Protein AF-0000000086674421 (afdb_homodimer)

InterPro domains:
  IPR029068 Glyoxalase/Bleomycin resistance protein/Dihydroxybiphenyl dioxygenase [G3DSA:3.10.180.10] (2-128)
  IPR029068 Glyoxalase/Bleomycin resistance protein/Dihydroxybiphenyl dioxygenase [SSF54593] (5-121)
  IPR041581 Glyoxalase-like domain, group 6 [PF18029] (7-117)

Organism: NCBI:txid175570

Solvent-access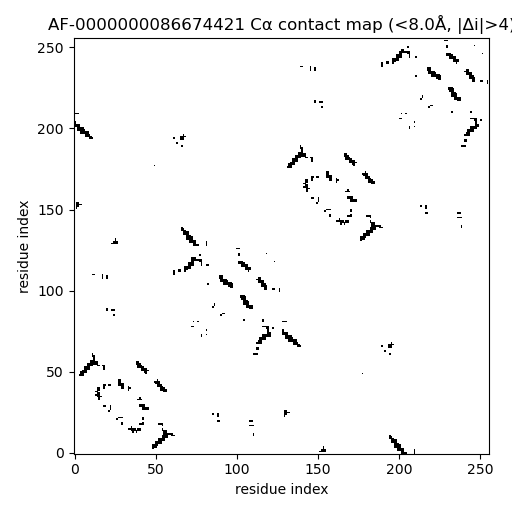ible surface area (backbone atoms only — not comparable to full-atom values): 13542 Å² total; per-residue (Å²): 141,39,32,43,54,50,28,45,34,33,58,32,77,56,12,38,69,54,30,50,46,51,18,59,45,46,65,32,54,54,51,85,84,56,47,85,86,37,56,55,22,38,23,43,42,88,44,90,82,43,50,20,39,33,24,32,48,42,92,68,72,88,82,69,83,59,50,41,36,46,30,27,24,25,77,87,50,48,36,69,61,46,51,53,51,46,37,76,70,50,34,44,87,72,47,81,53,33,83,96,62,74,45,35,35,38,30,18,44,84,82,60,52,52,33,33,42,28,50,10,68,70,56,50,58,70,72,96,140,39,32,43,54,49,28,44,32,35,58,34,76,55,10,38,68,53,30,50,46,50,17,59,44,44,64,33,54,54,51,85,85,55,47,85,84,37,56,52,23,38,22,43,42,90,46,93,82,43,51,22,40,33,24,33,49,43,91,69,74,88,82,70,84,60,49,40,36,46,31,26,23,27,78,87,50,49,36,69,61,47,51,54,52,45,38,75,70,49,33,44,85,74,46,82,53,33,83,98,63,73,43,34,35,35,29,20,46,83,81,61,51,54,34,34,42,28,51,10,67,70,56,50,58,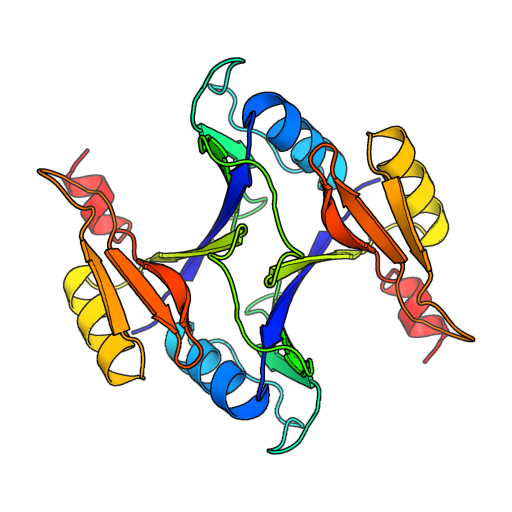70,72,98

pLDDT: mean 95.64, std 6.67, range [64.19, 98.94]

Secondary structure (DSSP, 8-state):
--EEEEEEEEEES-HHHHHHHHHHHH-PPBPTT--TT-SEEEEPPSSTTS-EEEEEE-SSPP-S--SEEEEEEESSS-HHHHHHHHHHHT-EEEEE--TTSS--EEEE-TT--EEEEPPPHHHHHHH-/--EEEEEEEEEES-HHHHHHHHHHHH-PPBPTT--TT-SEEEEPPSSTTS-EEEEEE-SSPP-S--SEEEEEEESSS-HHHHHHHHHHHT-EEEEEE-TTTT-EEEEE-TT--EEEEPPPHHHHHHH-

Sequence (256 aa):
MVSSIRWISVDCADPFPLSRFYGDVTGWPTDADDRPGHDECAVLPPAPGHPGLLFTRVPEPKGAKNRLHLDLQPLDRTRDEEVERVIALGATLLADRRGRGQGWIVLADPEGNEFCMNTSPAEREQSAMVSSIRWISVDCADPFPLSRFYGDVTGWPTDADDRPGHDECAVLPPAPGHPGLLFTRVPEPKGAKNRLHLDLQPLDRTRDEEVERVIALGATLLADRRGRGQGWIVLADPEGNEFCMNTSPAEREQSA

Structure (mmCIF, N/CA/C/O backbone):
data_AF-0000000086674421-model_v1
#
loop_
_entity.id
_entity.type
_entity.pdbx_description
1 polymer Glyoxalase
#
loop_
_atom_site.group_PDB
_atom_site.id
_atom_site.type_symbol
_atom_site.label_atom_id
_atom_site.label_alt_id
_atom_site.label_comp_id
_atom_site.label_asym_id
_atom_site.label_entity_id
_atom_site.label_seq_id
_atom_site.pdbx_PDB_ins_code
_atom_site.Cartn_x
_atom_site.Cartn_y
_atom_site.Cartn_z
_atom_site.occupancy
_atom_site.B_iso_or_equiv
_atom_site.auth_seq_id
_atom_site.auth_comp_id
_atom_site.auth_asym_id
_atom_site.auth_atom_id
_atom_site.pdbx_PDB_model_num
ATOM 1 N N . MET A 1 1 ? 7.652 11.602 16.766 1 85.5 1 MET A N 1
ATOM 2 C CA . MET A 1 1 ? 7.191 12.609 15.812 1 85.5 1 MET A CA 1
ATOM 3 C C . MET A 1 1 ? 7.113 12.023 14.406 1 85.5 1 MET A C 1
ATOM 5 O O . MET A 1 1 ? 7.867 12.43 13.523 1 85.5 1 MET A O 1
ATOM 9 N N . VAL A 1 2 ? 6.473 10.891 14.18 1 94.81 2 VAL A N 1
ATOM 10 C CA . VAL A 1 2 ? 6.375 10.195 12.906 1 94.81 2 VAL A CA 1
ATOM 11 C C . VAL A 1 2 ? 4.934 9.75 12.664 1 94.81 2 VAL A C 1
ATOM 13 O O . VAL A 1 2 ? 4.074 9.906 13.539 1 94.81 2 VAL A O 1
ATOM 16 N N . SER A 1 3 ? 4.727 9.359 11.492 1 97.88 3 SER A N 1
ATOM 17 C CA . SER A 1 3 ? 3.426 8.828 11.109 1 97.88 3 SER A CA 1
ATOM 18 C C . SER A 1 3 ? 3.477 7.312 10.93 1 97.88 3 SER A C 1
ATOM 20 O O . SER A 1 3 ? 4.473 6.773 10.438 1 97.88 3 SER A O 1
ATOM 22 N N . SER A 1 4 ? 2.387 6.688 11.305 1 97.81 4 SER A N 1
ATOM 23 C CA . SER A 1 4 ? 2.178 5.281 10.984 1 97.81 4 SER A CA 1
ATOM 24 C C . SER A 1 4 ? 1.315 5.125 9.734 1 97.81 4 SER A C 1
ATOM 26 O O . SER A 1 4 ? 0.526 6.012 9.398 1 97.81 4 SER A O 1
ATOM 28 N N . ILE A 1 5 ? 1.537 4.035 9.008 1 98.56 5 ILE A N 1
ATOM 29 C CA . ILE A 1 5 ? 0.625 3.672 7.93 1 98.56 5 ILE A CA 1
ATOM 30 C C . ILE A 1 5 ? -0.56 2.891 8.492 1 98.56 5 ILE A C 1
ATOM 32 O O . ILE A 1 5 ? -0.393 1.778 9 1 98.56 5 ILE A O 1
ATOM 36 N N . ARG A 1 6 ? -1.684 3.475 8.391 1 98.19 6 ARG A N 1
ATOM 37 C CA . ARG A 1 6 ? -2.887 2.852 8.93 1 98.19 6 ARG A CA 1
ATOM 38 C C . ARG A 1 6 ? -3.553 1.952 7.895 1 98.19 6 ARG A C 1
ATOM 40 O O . ARG A 1 6 ? -3.883 0.801 8.188 1 98.19 6 ARG A O 1
ATOM 47 N N . TRP A 1 7 ? -3.77 2.49 6.719 1 98.62 7 TRP A N 1
ATOM 48 C CA . TRP A 1 7 ? -4.418 1.76 5.637 1 98.62 7 TRP A CA 1
ATOM 49 C C . TRP A 1 7 ? -3.598 1.854 4.352 1 98.62 7 TRP A C 1
ATOM 51 O O . TRP A 1 7 ? -2.947 2.869 4.098 1 98.62 7 TRP A O 1
ATOM 61 N N . ILE A 1 8 ? -3.586 0.799 3.607 1 98.94 8 ILE A N 1
ATOM 62 C CA . ILE A 1 8 ? -3.398 0.866 2.162 1 98.94 8 ILE A CA 1
ATOM 63 C C . ILE A 1 8 ? -4.758 0.932 1.47 1 98.94 8 ILE A C 1
ATOM 65 O O . ILE A 1 8 ? -5.496 -0.057 1.438 1 98.94 8 ILE A O 1
ATOM 69 N N . SER A 1 9 ? -5.066 2.082 0.919 1 98.75 9 SER A N 1
ATOM 70 C CA . SER A 1 9 ? -6.395 2.322 0.37 1 98.75 9 SER A CA 1
ATOM 71 C C . SER A 1 9 ? -6.43 2.066 -1.134 1 98.75 9 SER A C 1
ATOM 73 O O . SER A 1 9 ? -5.527 2.494 -1.86 1 98.75 9 SER A O 1
ATOM 75 N N . VAL A 1 10 ? -7.457 1.42 -1.559 1 98.75 10 VAL A N 1
ATOM 76 C CA . VAL A 1 10 ? -7.645 1.051 -2.959 1 98.75 10 VAL A CA 1
ATOM 77 C C . VAL A 1 10 ? -8.977 1.603 -3.467 1 98.75 10 VAL A C 1
ATOM 79 O O . VAL A 1 10 ? -10.039 1.19 -3.006 1 98.75 10 VAL A O 1
ATOM 82 N N . ASP A 1 11 ? -8.906 2.521 -4.398 1 98.38 11 ASP A N 1
ATOM 83 C CA . ASP A 1 11 ? -10.109 2.922 -5.125 1 98.38 11 ASP A CA 1
ATOM 84 C C . ASP A 1 11 ? -10.617 1.782 -6.004 1 98.38 11 ASP A C 1
ATOM 86 O O . ASP A 1 11 ? -9.844 1.129 -6.703 1 98.38 11 ASP A O 1
ATOM 90 N N . CYS A 1 12 ? -11.891 1.589 -6.008 1 98.56 12 CYS A N 1
ATOM 91 C CA . CYS A 1 12 ? -12.414 0.461 -6.77 1 98.56 12 CYS A CA 1
ATOM 92 C C . CYS A 1 12 ? -13.875 0.685 -7.141 1 98.56 12 CYS A C 1
ATOM 94 O O . CYS A 1 12 ? -14.492 1.666 -6.715 1 98.56 12 CYS A O 1
ATOM 96 N N . ALA A 1 13 ? -14.391 -0.16 -8 1 98.25 13 ALA A N 1
ATOM 97 C CA . ALA A 1 13 ? -15.781 -0.091 -8.43 1 98.25 13 ALA A CA 1
ATOM 98 C C . ALA A 1 13 ? -16.703 -0.712 -7.387 1 98.25 13 ALA A C 1
ATOM 100 O O . ALA A 1 13 ? -17.781 -0.167 -7.086 1 98.25 13 ALA A O 1
ATOM 101 N N . ASP A 1 14 ? -16.344 -1.854 -6.816 1 98.75 14 ASP A N 1
ATOM 102 C CA . ASP A 1 14 ? -17.172 -2.578 -5.855 1 98.75 14 ASP A CA 1
ATOM 103 C C . ASP A 1 14 ? -16.344 -3.072 -4.676 1 98.75 14 ASP A C 1
ATOM 105 O O . ASP A 1 14 ? -15.703 -4.121 -4.754 1 98.75 14 ASP A O 1
ATOM 109 N N . PRO A 1 15 ? -16.438 -2.48 -3.541 1 98.88 15 PRO A N 1
ATOM 110 C CA . PRO A 1 15 ? -15.539 -2.742 -2.41 1 98.88 15 PRO A CA 1
ATOM 111 C C . PRO A 1 15 ? -15.727 -4.137 -1.82 1 98.88 15 PRO A C 1
ATOM 113 O O . PRO A 1 15 ? -14.75 -4.785 -1.432 1 98.88 15 PRO A O 1
ATOM 116 N N . PHE A 1 16 ? -16.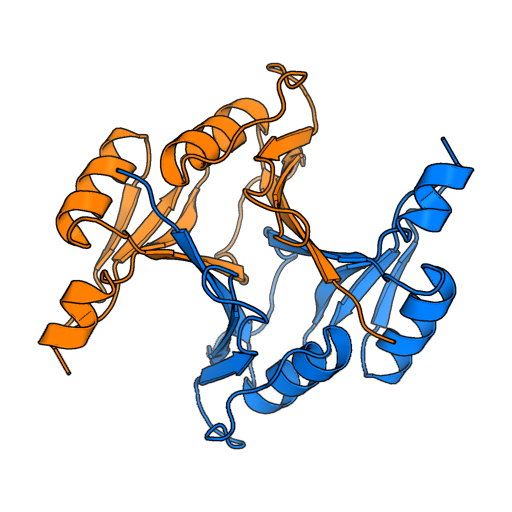922 -4.621 -1.781 1 98.88 16 PHE A N 1
ATOM 117 C CA . PHE A 1 16 ? -17.219 -5.824 -1.013 1 98.88 16 PHE A CA 1
ATOM 118 C C . PHE A 1 16 ? -16.547 -7.043 -1.636 1 98.88 16 PHE A C 1
ATOM 120 O O . PHE A 1 16 ? -15.703 -7.688 -1.003 1 98.88 16 PHE A O 1
ATOM 127 N N . PRO A 1 17 ? -16.781 -7.41 -2.91 1 98.81 17 PRO A N 1
ATOM 128 C CA . PRO A 1 17 ? -16.094 -8.586 -3.467 1 98.81 17 PRO A CA 1
ATOM 129 C C . PRO A 1 17 ? -14.578 -8.422 -3.51 1 98.81 17 PRO A C 1
ATOM 131 O O . PRO A 1 17 ? -13.844 -9.398 -3.355 1 98.81 17 PRO A O 1
ATOM 134 N N . LEU A 1 18 ? -14.094 -7.215 -3.744 1 98.88 18 LEU A N 1
ATOM 135 C CA . LEU A 1 18 ? -12.648 -7.02 -3.809 1 98.88 18 LEU A CA 1
ATOM 136 C C . LEU A 1 18 ? -12.008 -7.242 -2.441 1 98.88 18 LEU A C 1
ATOM 138 O O . LEU A 1 18 ? -10.938 -7.84 -2.348 1 98.88 18 LEU A O 1
ATOM 142 N N . SER A 1 19 ? -12.664 -6.758 -1.346 1 98.94 19 SER A N 1
ATOM 143 C CA . SER A 1 19 ? -12.148 -7.008 -0.002 1 98.94 19 SER A CA 1
ATOM 144 C C . SER A 1 19 ? -12.141 -8.5 0.317 1 98.94 19 SER A C 1
ATOM 146 O O . SER A 1 19 ? -11.227 -8.984 0.983 1 98.94 19 SER A O 1
ATOM 148 N N . ARG A 1 20 ? -13.094 -9.25 -0.169 1 98.81 20 ARG A N 1
ATOM 149 C CA . ARG A 1 20 ? -13.133 -10.688 0.06 1 98.81 20 ARG A CA 1
ATOM 150 C C . ARG A 1 20 ? -11.992 -11.391 -0.672 1 98.81 20 ARG A C 1
ATOM 152 O O . ARG A 1 20 ? -11.367 -12.305 -0.128 1 98.81 20 ARG A O 1
ATOM 159 N N . PHE A 1 21 ? -11.766 -10.93 -1.882 1 98.94 21 PHE A N 1
ATOM 160 C CA . PHE A 1 21 ? -10.633 -11.461 -2.629 1 98.94 21 PHE A CA 1
ATOM 161 C C . PHE A 1 21 ? -9.344 -11.312 -1.834 1 98.94 21 PHE A C 1
ATOM 163 O O . PHE A 1 21 ? -8.617 -12.281 -1.629 1 98.94 21 PHE A O 1
ATOM 170 N N . TYR A 1 22 ? -9.055 -10.133 -1.354 1 98.94 22 TYR A N 1
ATOM 171 C CA . TYR A 1 22 ? -7.797 -9.891 -0.655 1 98.94 22 TYR A CA 1
ATOM 172 C C . TYR A 1 22 ? -7.809 -10.547 0.723 1 98.94 22 TYR A C 1
ATOM 174 O O . TYR A 1 22 ? -6.758 -10.945 1.235 1 98.94 22 TYR A O 1
ATOM 182 N N . GLY A 1 23 ? -9.031 -10.609 1.342 1 98.88 23 GLY A N 1
ATOM 183 C CA . GLY A 1 23 ? -9.125 -11.43 2.537 1 98.88 23 GLY A CA 1
ATOM 184 C C . GLY A 1 23 ? -8.656 -12.852 2.318 1 98.88 23 GLY A C 1
ATOM 185 O O . GLY A 1 23 ? -7.898 -13.398 3.123 1 98.88 23 GLY A O 1
ATOM 186 N N . ASP A 1 24 ? -9.117 -13.469 1.238 1 98.75 24 ASP A N 1
ATOM 187 C CA . ASP A 1 24 ? -8.742 -14.836 0.897 1 98.75 24 ASP A CA 1
ATOM 188 C C . ASP A 1 24 ? -7.254 -14.93 0.558 1 98.75 24 ASP A C 1
ATOM 190 O O . ASP A 1 24 ? -6.586 -15.891 0.932 1 98.75 24 ASP A O 1
ATOM 194 N N . VAL A 1 25 ? -6.707 -13.977 -0.154 1 98.81 25 VAL A N 1
ATOM 195 C CA . VAL A 1 25 ? -5.312 -13.984 -0.581 1 98.81 25 VAL A CA 1
ATOM 196 C C . VAL A 1 25 ? -4.398 -13.898 0.64 1 98.81 25 VAL A C 1
ATOM 198 O O . VAL A 1 25 ? -3.43 -14.656 0.751 1 98.81 25 VAL A O 1
ATOM 201 N N . THR A 1 26 ? -4.719 -13.031 1.594 1 98.5 26 THR A N 1
ATOM 202 C CA . THR A 1 26 ? -3.812 -12.742 2.699 1 98.5 26 THR A CA 1
ATOM 203 C C . THR A 1 26 ? -4.113 -13.633 3.898 1 98.5 26 THR A C 1
ATOM 205 O O . THR A 1 26 ? -3.271 -13.797 4.785 1 98.5 26 THR A O 1
ATOM 208 N N . GLY A 1 27 ? -5.371 -14.094 3.963 1 98.12 27 GLY A N 1
ATOM 209 C CA . GLY A 1 27 ? -5.836 -14.797 5.148 1 98.12 27 GLY A CA 1
ATOM 210 C C . GLY A 1 27 ? -6.188 -13.867 6.293 1 98.12 27 GLY A C 1
ATOM 211 O O . GLY A 1 27 ? -6.418 -14.312 7.418 1 98.12 27 GLY A O 1
ATOM 212 N N . TRP A 1 28 ? -6.156 -12.555 6.125 1 98.19 28 TRP A N 1
ATOM 213 C CA . TRP A 1 28 ? -6.52 -11.578 7.145 1 98.19 28 TRP A CA 1
ATOM 214 C C . TRP A 1 28 ? -8.031 -11.5 7.312 1 98.19 28 TRP A C 1
ATOM 216 O O . TRP A 1 28 ? -8.781 -11.742 6.363 1 98.19 28 TRP A O 1
ATOM 226 N N . PRO A 1 29 ? -8.492 -11.117 8.469 1 98.25 29 PRO A N 1
ATOM 227 C CA . PRO A 1 29 ? -9.945 -11 8.656 1 98.25 29 PRO A CA 1
ATOM 228 C C . PRO A 1 29 ? -10.539 -9.812 7.895 1 98.25 29 PRO A C 1
ATOM 230 O O . PRO A 1 29 ? -9.906 -8.766 7.785 1 98.25 29 PRO A O 1
ATOM 233 N N . THR A 1 30 ? -11.672 -10.039 7.352 1 98.5 30 THR A N 1
ATOM 234 C CA . THR A 1 30 ? -12.445 -8.938 6.801 1 98.5 30 THR A CA 1
ATOM 235 C C . THR A 1 30 ? -13.383 -8.352 7.848 1 98.5 30 THR A C 1
ATOM 237 O O . THR A 1 30 ? -13.719 -9.023 8.828 1 98.5 30 THR A O 1
ATOM 240 N N . ASP A 1 31 ? -13.711 -7.109 7.73 1 98.38 31 ASP A N 1
ATOM 241 C CA . ASP A 1 31 ? -14.648 -6.484 8.656 1 98.38 31 ASP A CA 1
ATOM 242 C C . ASP A 1 31 ? -16 -7.195 8.641 1 98.38 31 ASP A C 1
ATOM 244 O O . ASP A 1 31 ? -16.656 -7.262 7.598 1 98.38 31 ASP A O 1
ATOM 248 N N . ALA A 1 32 ? -16.484 -7.652 9.734 1 97.69 32 ALA A N 1
ATOM 249 C CA . ALA A 1 32 ? -17.688 -8.469 9.859 1 97.69 32 ALA A CA 1
ATOM 250 C C . ALA A 1 32 ? -18.938 -7.65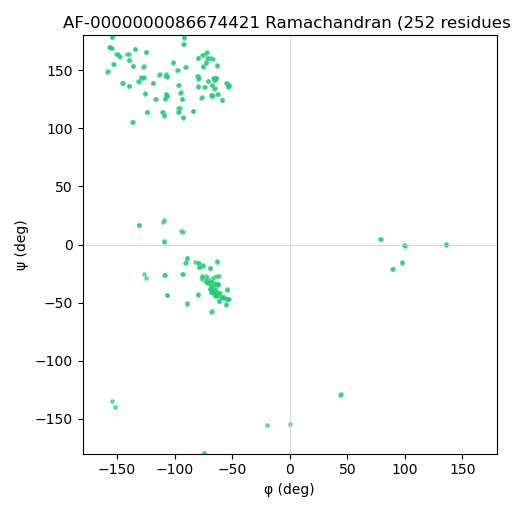6 9.539 1 97.69 32 ALA A C 1
ATOM 252 O O . ALA A 1 32 ? -19.984 -8.219 9.195 1 97.69 32 ALA A O 1
ATOM 253 N N . ASP A 1 33 ? -18.875 -6.348 9.609 1 98.19 33 ASP A N 1
ATOM 254 C CA . ASP A 1 33 ? -20.031 -5.484 9.391 1 98.19 33 ASP A CA 1
ATOM 255 C C . ASP A 1 33 ? -20.172 -5.121 7.914 1 98.19 33 ASP A C 1
ATOM 257 O O . ASP A 1 33 ? -21.188 -4.559 7.504 1 98.19 33 ASP A O 1
ATOM 261 N N . ASP A 1 34 ? -19.156 -5.422 7.152 1 98.69 34 ASP A N 1
ATOM 262 C CA . ASP A 1 34 ? -19.219 -5.102 5.73 1 98.69 34 ASP A CA 1
ATOM 263 C C . ASP A 1 34 ? -20.281 -5.941 5.027 1 98.69 34 ASP A C 1
ATOM 265 O O . ASP A 1 34 ? -20.422 -7.129 5.316 1 98.69 34 ASP A O 1
ATOM 269 N N . ARG A 1 35 ? -20.938 -5.285 4.078 1 98.62 35 ARG A N 1
ATOM 270 C CA . ARG A 1 35 ? -21.984 -5.934 3.283 1 98.62 35 ARG A CA 1
ATOM 271 C C . ARG A 1 35 ? -21.891 -5.512 1.819 1 98.62 35 ARG A C 1
ATOM 273 O O . ARG A 1 35 ? -21.344 -4.449 1.506 1 98.62 35 ARG A O 1
ATOM 280 N N . PRO A 1 36 ? -22.5 -6.387 0.942 1 98.62 36 PRO A N 1
ATOM 281 C CA . PRO A 1 36 ? -22.594 -5.945 -0.451 1 98.62 36 PRO A CA 1
ATOM 282 C C . PRO A 1 36 ? -23.25 -4.578 -0.593 1 98.62 36 PRO A C 1
ATOM 284 O O . PRO A 1 36 ? -24.234 -4.289 0.093 1 98.62 36 PRO A O 1
ATOM 287 N N . GLY A 1 37 ? -22.703 -3.727 -1.404 1 98.44 37 GLY A N 1
ATOM 288 C CA . GLY A 1 37 ? -23.281 -2.416 -1.637 1 98.44 37 GLY A CA 1
ATOM 289 C C . GLY A 1 37 ? -22.641 -1.32 -0.807 1 98.44 37 GLY A C 1
ATOM 290 O O . GLY A 1 37 ? -22.844 -0.133 -1.08 1 98.44 37 GLY A O 1
ATOM 291 N N . HIS A 1 38 ? -21.875 -1.727 0.229 1 98.75 38 HIS A N 1
ATOM 292 C CA . HIS A 1 38 ? -21.172 -0.722 1.026 1 98.75 38 HIS A CA 1
ATOM 293 C C . HIS A 1 38 ? -20.141 0.028 0.19 1 98.75 38 HIS A C 1
ATOM 295 O O . HIS A 1 38 ? -19.453 -0.572 -0.637 1 98.75 38 HIS A O 1
ATOM 301 N N . ASP A 1 39 ? -20.016 1.302 0.459 1 98.56 39 ASP A N 1
ATOM 302 C CA . ASP A 1 39 ? -19.094 2.154 -0.293 1 98.56 39 ASP A CA 1
ATOM 303 C C . ASP A 1 39 ? -17.656 1.974 0.189 1 98.56 39 ASP A C 1
ATOM 305 O O . ASP A 1 39 ? -16.719 2.404 -0.478 1 98.56 39 ASP A O 1
ATOM 309 N N . GLU A 1 40 ? -17.516 1.387 1.339 1 98.69 40 GLU A N 1
ATOM 310 C CA . GLU A 1 40 ? -16.203 1.066 1.887 1 98.69 40 GLU A CA 1
ATOM 311 C C . GLU A 1 40 ? -16.203 -0.308 2.551 1 98.69 40 GLU A C 1
ATOM 313 O O . GLU A 1 40 ? -17.156 -0.665 3.252 1 98.69 40 GLU A O 1
ATOM 318 N N . CYS A 1 41 ? -15.219 -1.101 2.336 1 98.94 41 CYS A N 1
ATOM 319 C CA . CYS A 1 41 ? -14.984 -2.377 3.002 1 98.94 41 CYS A CA 1
ATOM 320 C C . CYS A 1 41 ? -13.516 -2.529 3.389 1 98.94 41 CYS A C 1
ATOM 322 O O . CYS A 1 41 ? -12.633 -1.948 2.75 1 98.94 41 CYS A O 1
ATOM 324 N N . ALA A 1 42 ? -13.273 -3.309 4.422 1 98.88 42 ALA A N 1
ATOM 325 C CA . ALA A 1 42 ? -11.914 -3.367 4.949 1 98.88 42 ALA A CA 1
ATOM 326 C C . ALA A 1 42 ? -11.453 -4.812 5.133 1 98.88 42 ALA A C 1
ATOM 328 O O . ALA A 1 42 ? -12.258 -5.688 5.473 1 98.88 42 ALA A O 1
ATOM 329 N N . VAL A 1 43 ? -10.25 -5.09 4.816 1 98.88 43 VAL A N 1
ATOM 330 C CA . VAL A 1 43 ? -9.484 -6.215 5.344 1 98.88 43 VAL A CA 1
ATOM 331 C C . VAL A 1 43 ? -8.633 -5.746 6.523 1 98.88 43 VAL A C 1
ATOM 333 O O . VAL A 1 43 ? -7.75 -4.898 6.367 1 98.88 43 VAL A O 1
ATOM 336 N N . LEU A 1 44 ? -8.875 -6.281 7.66 1 98.69 44 LEU A N 1
ATOM 337 C CA . LEU A 1 44 ? -8.273 -5.797 8.898 1 98.69 44 LEU A CA 1
ATOM 338 C C . LEU A 1 44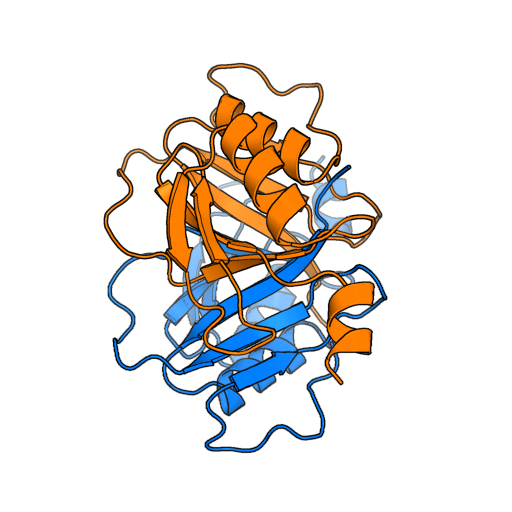 ? -6.852 -6.324 9.055 1 98.69 44 LEU A C 1
ATOM 340 O O . LEU A 1 44 ? -6.547 -7.441 8.633 1 98.69 44 LEU A O 1
ATOM 344 N N . PRO A 1 45 ? -5.988 -5.469 9.641 1 97.31 45 PRO A N 1
ATOM 345 C CA . PRO A 1 45 ? -4.598 -5.902 9.797 1 97.31 45 PRO A CA 1
ATOM 346 C C . PRO A 1 45 ? -4.461 -7.125 10.711 1 97.31 45 PRO A C 1
ATOM 348 O O . PRO A 1 45 ? -5.281 -7.324 11.609 1 97.31 45 PRO A O 1
ATOM 351 N N . PRO A 1 46 ? -3.43 -7.879 10.508 1 95.31 46 PRO A N 1
ATOM 352 C CA . PRO A 1 46 ? -3.227 -9.094 11.305 1 95.31 46 PRO A CA 1
ATOM 353 C C . PRO A 1 46 ? -2.732 -8.789 12.719 1 95.31 46 PRO A C 1
ATOM 355 O O . PRO A 1 46 ? -2.762 -9.672 13.586 1 95.31 46 PRO A O 1
ATOM 358 N N . ALA A 1 47 ? -2.205 -7.578 12.945 1 93.69 47 ALA A N 1
ATOM 359 C CA . ALA A 1 47 ? -1.695 -7.152 14.25 1 93.69 47 ALA A CA 1
ATOM 360 C C . ALA A 1 47 ? -1.775 -5.637 14.398 1 93.69 47 ALA A C 1
ATOM 362 O O . ALA A 1 47 ? -1.816 -4.906 13.406 1 93.69 47 ALA A O 1
ATOM 363 N N . PRO A 1 48 ? -1.838 -5.211 15.68 1 90.88 48 PRO A N 1
ATOM 364 C CA . PRO A 1 48 ? -1.812 -3.762 15.883 1 90.88 48 PRO A CA 1
ATOM 365 C C . PRO A 1 48 ? -0.604 -3.098 15.227 1 90.88 48 PRO A C 1
ATOM 367 O O . PRO A 1 48 ? 0.5 -3.645 15.266 1 90.88 48 PRO A O 1
ATOM 370 N N . GLY A 1 49 ? -0.858 -2.012 14.656 1 91.5 49 GLY A N 1
ATOM 371 C CA . GLY A 1 49 ? 0.228 -1.266 14.047 1 91.5 49 GLY A CA 1
ATOM 372 C C . GLY A 1 49 ? 0.481 -1.658 12.602 1 91.5 49 GLY A C 1
ATOM 373 O O . GLY A 1 49 ? 1.158 -0.936 11.867 1 91.5 49 GLY A O 1
ATOM 374 N N . HIS A 1 50 ? 0.04 -2.855 12.203 1 96.5 50 HIS A N 1
ATOM 375 C CA . HIS A 1 50 ? 0.106 -3.311 10.82 1 96.5 50 HIS A CA 1
ATOM 376 C C . HIS A 1 50 ? -0.939 -2.609 9.953 1 96.5 50 HIS A C 1
ATOM 378 O O . HIS A 1 50 ? -2.062 -2.371 10.406 1 96.5 50 HIS A O 1
ATOM 384 N N . PRO A 1 51 ? -0.525 -2.168 8.758 1 98.19 51 PRO A N 1
ATOM 385 C CA . PRO A 1 51 ? -1.575 -1.563 7.934 1 98.19 51 PRO A CA 1
ATOM 386 C C . PRO A 1 51 ? -2.646 -2.568 7.516 1 98.19 51 PRO A C 1
ATOM 388 O O . PRO A 1 51 ? -2.338 -3.734 7.258 1 98.19 51 PRO A O 1
ATOM 391 N N . GLY A 1 52 ? -3.895 -2.131 7.496 1 98.69 52 GLY A N 1
ATOM 392 C CA . GLY A 1 52 ? -4.953 -2.875 6.832 1 98.69 52 GLY A CA 1
ATOM 393 C C . GLY A 1 52 ? -5.16 -2.461 5.391 1 98.69 52 GLY A C 1
ATOM 394 O O . GLY A 1 52 ? -4.406 -1.644 4.859 1 98.69 52 GLY A O 1
ATOM 395 N N . LEU A 1 53 ? -6.07 -3.096 4.695 1 98.94 53 LEU A N 1
ATOM 396 C CA . LEU A 1 53 ? -6.5 -2.703 3.359 1 98.94 53 LEU A CA 1
ATOM 397 C C . LEU A 1 53 ? -7.895 -2.082 3.4 1 98.94 53 LEU A C 1
ATOM 399 O O . LEU A 1 53 ? -8.805 -2.631 4.023 1 98.94 53 LEU A O 1
ATOM 403 N N . LEU A 1 54 ? -8.016 -0.927 2.828 1 98.94 54 LEU A N 1
ATOM 404 C CA . LEU A 1 54 ? -9.305 -0.241 2.732 1 98.94 54 LEU A CA 1
ATOM 405 C C . LEU A 1 54 ? -9.719 -0.07 1.276 1 98.94 54 LEU A C 1
ATOM 407 O O . LEU A 1 54 ? -8.938 0.411 0.453 1 98.94 54 LEU A O 1
ATOM 411 N N . PHE A 1 55 ? -10.883 -0.536 0.975 1 98.94 55 PHE A N 1
ATOM 412 C CA . PHE A 1 55 ? -11.438 -0.433 -0.369 1 98.94 55 PHE A CA 1
ATOM 413 C C . PHE A 1 55 ? -12.57 0.586 -0.41 1 98.94 55 PHE A C 1
ATOM 415 O O . PHE A 1 55 ? -13.523 0.493 0.364 1 98.94 55 PHE A O 1
ATOM 422 N N . THR A 1 56 ? -12.469 1.527 -1.287 1 98.69 56 THR A N 1
ATOM 423 C CA . THR A 1 56 ? -13.43 2.625 -1.35 1 98.69 56 THR A CA 1
ATOM 424 C C . THR A 1 56 ? -14.016 2.748 -2.75 1 98.69 56 THR A C 1
ATOM 426 O O . THR A 1 56 ? -13.281 2.842 -3.734 1 98.69 56 THR A O 1
ATOM 429 N N . ARG A 1 57 ? -15.32 2.811 -2.832 1 98.75 57 ARG A N 1
ATOM 430 C CA . ARG A 1 57 ? -16 2.965 -4.113 1 98.75 57 ARG A CA 1
ATOM 431 C C . ARG A 1 57 ? -15.727 4.336 -4.723 1 98.75 57 ARG A C 1
ATOM 433 O O . ARG A 1 57 ? -15.844 5.359 -4.047 1 98.75 57 ARG A O 1
ATOM 440 N N . VAL A 1 58 ? -15.305 4.305 -5.922 1 97.62 58 VAL A N 1
ATOM 441 C CA . VAL A 1 58 ? -15.203 5.535 -6.695 1 97.62 58 VAL A CA 1
ATOM 442 C C . VAL A 1 58 ? -15.945 5.375 -8.023 1 97.62 58 VAL A C 1
ATOM 444 O O . VAL A 1 58 ? -16.062 4.266 -8.539 1 97.62 58 VAL A O 1
ATOM 447 N N . PRO A 1 59 ? -16.438 6.457 -8.617 1 95.75 59 PRO A N 1
ATOM 448 C CA . PRO A 1 59 ? -17.219 6.348 -9.852 1 95.75 59 PRO A CA 1
ATOM 449 C C . PRO A 1 59 ? -16.344 6.094 -11.086 1 95.75 59 PRO A C 1
ATOM 451 O O . PRO A 1 59 ? -16.828 5.539 -12.078 1 95.75 59 PRO A O 1
ATOM 454 N N . GLU A 1 60 ? -15.117 6.496 -11.102 1 94.19 60 GLU A N 1
ATOM 455 C CA . GLU A 1 60 ? -14.258 6.375 -12.273 1 94.19 60 GLU A CA 1
ATOM 456 C C . GLU A 1 60 ? -13.703 4.961 -12.406 1 94.19 60 GLU A C 1
ATOM 458 O O . GLU A 1 60 ? -13.234 4.375 -11.43 1 94.19 60 GLU A O 1
ATOM 463 N N . PRO A 1 61 ? -13.711 4.434 -13.578 1 92.69 61 PRO A N 1
ATOM 464 C CA . PRO A 1 61 ? -13.109 3.113 -13.781 1 92.69 61 PRO A CA 1
ATOM 465 C C . PRO A 1 61 ? -11.586 3.15 -13.734 1 92.69 61 PRO A C 1
ATOM 467 O O . PRO A 1 61 ? -10.984 4.227 -13.789 1 92.69 61 PRO A O 1
ATOM 470 N N . LYS A 1 62 ? -11.031 2.002 -13.602 1 90.75 62 LYS A N 1
ATOM 471 C CA . LYS A 1 62 ? -9.578 1.912 -13.742 1 90.75 62 LYS A CA 1
ATOM 472 C C . LYS A 1 62 ? -9.133 2.326 -15.141 1 90.75 62 LYS A C 1
ATOM 474 O O . LYS A 1 62 ? -9.68 1.857 -16.141 1 90.75 62 LYS A O 1
ATOM 479 N N . GLY A 1 63 ? -8.203 3.184 -15.25 1 86.62 63 GLY A N 1
ATOM 480 C CA . GLY A 1 63 ? -7.859 3.705 -16.562 1 86.62 63 GLY A CA 1
ATOM 481 C C . GLY A 1 63 ? -6.387 3.562 -16.891 1 86.62 63 GLY A C 1
ATOM 482 O O . GLY A 1 63 ? -6.004 3.596 -18.062 1 86.62 63 GLY A O 1
ATOM 483 N N . ALA A 1 64 ? -5.465 3.496 -15.945 1 89.69 64 ALA A N 1
ATOM 484 C CA . ALA A 1 64 ? -4.027 3.424 -16.203 1 89.69 64 ALA A CA 1
ATOM 485 C C . ALA A 1 64 ? -3.346 2.477 -15.211 1 89.69 64 ALA A C 1
ATOM 487 O O . ALA A 1 64 ? -3.961 2.035 -14.242 1 89.69 64 ALA A O 1
ATOM 488 N N . LYS A 1 65 ? -2.127 2.105 -15.594 1 94 65 LYS A N 1
ATOM 489 C CA . LYS A 1 65 ? -1.318 1.299 -14.68 1 94 65 LYS A CA 1
ATOM 490 C C . LYS A 1 65 ? -1.229 1.948 -13.305 1 94 65 LYS A C 1
ATOM 492 O O . LYS A 1 65 ? -1.065 3.166 -13.195 1 94 65 LYS A O 1
ATOM 497 N N . ASN A 1 66 ? -1.365 1.112 -12.344 1 95.81 66 ASN A N 1
ATOM 498 C CA . ASN A 1 66 ? -1.197 1.622 -10.992 1 95.81 66 ASN A CA 1
ATOM 499 C C . ASN A 1 66 ? 0.251 2.018 -10.719 1 95.81 66 ASN A C 1
ATOM 501 O O . ASN A 1 66 ? 1.166 1.215 -10.906 1 95.81 66 ASN A O 1
ATOM 505 N N . ARG A 1 67 ? 0.399 3.203 -10.25 1 97.25 67 ARG A N 1
ATOM 506 C CA . ARG A 1 67 ? 1.723 3.672 -9.852 1 97.25 67 ARG A CA 1
ATOM 507 C C . ARG A 1 67 ? 2.189 2.975 -8.578 1 97.25 67 ARG A C 1
ATOM 509 O O . ARG A 1 67 ? 3.393 2.826 -8.352 1 97.25 67 ARG A O 1
ATOM 516 N N . LEU A 1 68 ? 1.311 2.619 -7.629 1 98.31 68 LEU A N 1
ATOM 517 C CA . LEU A 1 68 ? 1.577 1.807 -6.445 1 98.31 68 LEU A CA 1
ATOM 518 C C . LEU A 1 68 ? 0.963 0.418 -6.59 1 98.31 68 LEU A C 1
ATOM 520 O O . LEU A 1 68 ? -0.134 0.273 -7.133 1 98.31 68 LEU A O 1
ATOM 524 N N . HIS A 1 69 ? 1.633 -0.632 -6.012 1 98.62 69 HIS A N 1
ATOM 525 C CA . HIS A 1 69 ? 1.057 -1.972 -5.984 1 98.62 69 HIS A CA 1
ATOM 526 C C . HIS A 1 69 ? 1.625 -2.793 -4.832 1 98.62 69 HIS A C 1
ATOM 528 O O . HIS A 1 69 ? 2.584 -2.373 -4.18 1 98.62 69 HIS A O 1
ATOM 534 N N . LEU A 1 70 ? 1.018 -3.916 -4.594 1 98.88 70 LEU A N 1
ATOM 535 C CA . LEU A 1 70 ? 1.458 -4.824 -3.541 1 98.88 70 LEU A CA 1
ATOM 536 C C . LEU A 1 70 ? 2.387 -5.898 -4.102 1 98.88 70 LEU A C 1
ATOM 538 O O . LEU A 1 70 ? 2.086 -6.508 -5.129 1 98.88 70 LEU A O 1
ATOM 542 N N . ASP A 1 71 ? 3.502 -6.094 -3.482 1 98.75 71 ASP A N 1
ATOM 543 C CA . ASP A 1 71 ? 4.34 -7.27 -3.701 1 98.75 71 ASP A CA 1
ATOM 544 C C . ASP A 1 71 ? 4.062 -8.344 -2.65 1 98.75 71 ASP A C 1
ATOM 546 O O . ASP A 1 71 ? 4.371 -8.156 -1.471 1 98.75 71 ASP A O 1
ATOM 550 N N . LEU A 1 72 ? 3.541 -9.414 -3.109 1 98.75 72 LEU A N 1
ATOM 551 C CA . LEU A 1 72 ? 3.172 -10.508 -2.219 1 98.75 72 LEU A CA 1
ATOM 552 C C . LEU A 1 72 ? 4.219 -11.617 -2.256 1 98.75 72 LEU A C 1
ATOM 554 O O . LEU A 1 72 ? 4.977 -11.727 -3.223 1 98.75 72 LEU A O 1
ATOM 558 N N . GLN A 1 73 ? 4.227 -12.344 -1.204 1 97.94 73 GLN A N 1
ATOM 559 C CA . GLN A 1 73 ? 5.047 -13.555 -1.163 1 97.94 73 GLN A CA 1
ATOM 560 C C . GLN A 1 73 ? 4.359 -14.656 -0.356 1 97.94 73 GLN A C 1
ATOM 562 O O . GLN A 1 73 ? 3.766 -14.383 0.69 1 97.94 73 GLN A O 1
ATOM 567 N N . PRO A 1 74 ? 4.457 -15.891 -0.888 1 97.38 74 PRO A N 1
ATOM 568 C CA . PRO A 1 74 ? 3.99 -17 -0.055 1 97.38 74 PRO A CA 1
ATOM 569 C C . PRO A 1 74 ? 4.938 -17.312 1.103 1 97.38 74 PRO A C 1
ATOM 571 O O . PRO A 1 74 ? 6.133 -17.016 1.02 1 97.38 74 PRO A O 1
ATOM 574 N N . LEU A 1 75 ? 4.359 -17.922 2.133 1 93.81 75 LEU A N 1
ATOM 575 C CA . LEU A 1 75 ? 5.191 -18.234 3.293 1 93.81 75 LEU A CA 1
ATOM 576 C C . LEU A 1 75 ? 5.457 -19.734 3.393 1 93.81 75 LEU A C 1
ATOM 578 O O . LEU A 1 75 ? 6.473 -20.141 3.951 1 93.81 75 LEU A O 1
ATOM 582 N N . ASP A 1 76 ? 4.559 -20.531 2.854 1 95.56 76 ASP A N 1
ATOM 583 C CA . ASP A 1 76 ? 4.672 -21.969 3.127 1 95.56 76 ASP A CA 1
ATOM 584 C C . ASP A 1 76 ? 4.582 -22.781 1.838 1 95.56 76 ASP A C 1
ATOM 586 O O . ASP A 1 76 ? 4.227 -23.969 1.866 1 95.56 76 ASP A O 1
ATOM 590 N N . ARG A 1 77 ? 4.77 -22.141 0.706 1 96.75 77 ARG A N 1
ATOM 591 C CA . ARG A 1 77 ? 4.801 -22.812 -0.597 1 96.75 77 ARG A CA 1
ATOM 592 C C . ARG A 1 77 ? 5.629 -22 -1.597 1 96.75 77 ARG A C 1
ATOM 594 O O . ARG A 1 77 ? 6.129 -20.922 -1.272 1 96.75 77 ARG A O 1
ATOM 601 N N . THR A 1 78 ? 5.73 -22.562 -2.775 1 95.31 78 THR A N 1
ATOM 602 C CA . THR A 1 78 ? 6.512 -21.875 -3.805 1 95.31 78 THR A CA 1
ATOM 603 C C . THR A 1 78 ? 5.699 -20.75 -4.441 1 95.31 78 THR A C 1
ATOM 605 O O . THR A 1 78 ? 4.469 -20.734 -4.348 1 95.31 78 THR A O 1
ATOM 608 N N . ARG A 1 79 ? 6.434 -19.859 -5.051 1 96.94 79 ARG A N 1
ATOM 609 C CA . ARG A 1 79 ? 5.789 -18.797 -5.812 1 96.94 79 ARG A CA 1
ATOM 610 C C . ARG A 1 79 ? 4.801 -19.359 -6.824 1 96.94 79 ARG A C 1
ATOM 612 O O . ARG A 1 79 ? 3.67 -18.891 -6.934 1 96.94 79 ARG A O 1
ATOM 619 N N . ASP A 1 80 ? 5.203 -20.406 -7.598 1 96.06 80 ASP A N 1
ATOM 620 C CA . ASP A 1 80 ? 4.363 -20.953 -8.664 1 96.06 80 ASP A CA 1
ATOM 621 C C . ASP A 1 80 ? 3.08 -21.562 -8.094 1 96.06 80 ASP A C 1
ATOM 623 O O . ASP A 1 80 ? 2 -21.375 -8.656 1 96.06 80 ASP A O 1
ATOM 627 N N . GLU A 1 81 ? 3.211 -22.266 -7.016 1 97.62 81 GLU A N 1
ATOM 628 C CA . GLU A 1 81 ? 2.033 -22.828 -6.352 1 97.62 81 GLU A CA 1
ATOM 629 C C . GLU A 1 81 ? 1.082 -21.719 -5.898 1 97.62 81 GLU A C 1
ATOM 631 O O . GLU A 1 81 ? -0.138 -21.875 -6 1 97.62 81 GLU A O 1
ATOM 636 N N . GLU A 1 82 ? 1.656 -20.688 -5.379 1 98.44 82 GLU A N 1
ATOM 637 C CA . GLU A 1 82 ? 0.83 -19.594 -4.895 1 98.44 82 GLU A CA 1
ATOM 638 C C . GLU A 1 82 ? 0.157 -18.859 -6.047 1 98.44 82 GLU A C 1
ATOM 640 O O . GLU A 1 82 ? -0.986 -18.406 -5.922 1 98.44 82 GLU A O 1
ATOM 645 N N . VAL A 1 83 ? 0.832 -18.688 -7.137 1 98.31 83 VAL A N 1
ATOM 646 C CA . VAL A 1 83 ? 0.245 -18.078 -8.328 1 98.31 83 VAL A CA 1
ATOM 647 C C . VAL A 1 83 ? -0.978 -18.875 -8.766 1 98.31 83 VAL A C 1
ATOM 649 O O . VAL A 1 83 ? -2.035 -18.297 -9.047 1 98.31 83 VAL A O 1
ATOM 652 N N . GLU A 1 84 ? -0.841 -20.172 -8.781 1 98.5 84 GLU A N 1
ATOM 653 C CA . GLU A 1 84 ? -1.976 -21.016 -9.133 1 98.5 84 GLU A CA 1
ATOM 654 C C . GLU A 1 84 ? -3.15 -20.797 -8.18 1 98.5 84 GLU A C 1
ATOM 656 O O . GLU A 1 84 ? -4.297 -20.672 -8.617 1 98.5 84 GLU A O 1
ATOM 661 N N . ARG A 1 85 ? -2.834 -20.766 -6.93 1 98.62 85 ARG A N 1
ATOM 662 C CA . ARG A 1 85 ? -3.883 -20.578 -5.93 1 98.62 85 ARG A CA 1
ATOM 663 C C . ARG A 1 85 ? -4.594 -19.234 -6.129 1 98.62 85 ARG A C 1
ATOM 665 O O . ARG A 1 85 ? -5.824 -19.172 -6.109 1 98.62 85 ARG A O 1
ATOM 672 N N . VAL A 1 86 ? -3.832 -18.156 -6.273 1 98.81 86 VAL A N 1
ATOM 673 C CA . VAL A 1 86 ? -4.43 -16.828 -6.332 1 98.81 86 VAL A CA 1
ATOM 674 C C . VAL A 1 86 ? -5.215 -16.672 -7.633 1 98.81 86 VAL A C 1
ATOM 676 O O . VAL A 1 86 ? -6.246 -16 -7.668 1 98.81 86 VAL A O 1
ATOM 679 N N . ILE A 1 87 ? -4.812 -17.297 -8.695 1 98.88 87 ILE A N 1
ATOM 680 C CA . ILE A 1 87 ? -5.574 -17.312 -9.938 1 98.88 87 ILE A CA 1
ATOM 681 C C . ILE A 1 87 ? -6.906 -18.031 -9.719 1 98.88 87 ILE A C 1
ATOM 683 O O . ILE A 1 87 ? -7.953 -17.562 -10.188 1 98.88 87 ILE A O 1
ATOM 687 N N . ALA A 1 88 ? -6.891 -19.125 -8.984 1 98.75 88 ALA A N 1
ATOM 688 C CA . ALA A 1 88 ? -8.125 -19.844 -8.664 1 98.75 88 ALA A CA 1
ATOM 689 C C . ALA A 1 88 ? -9.062 -18.969 -7.836 1 98.75 88 ALA A C 1
ATOM 691 O O . ALA A 1 88 ? -10.281 -19.156 -7.879 1 98.75 88 ALA A O 1
ATOM 692 N N . LEU A 1 89 ? -8.523 -18.047 -7.102 1 98.69 89 LEU A N 1
ATOM 693 C CA . LEU A 1 89 ? -9.328 -17.125 -6.289 1 98.69 89 LEU A CA 1
ATOM 694 C C . LEU A 1 89 ? -9.922 -16.016 -7.145 1 98.69 89 LEU A C 1
ATOM 696 O O . LEU A 1 89 ? -10.828 -15.305 -6.707 1 98.69 89 LEU A O 1
ATOM 700 N N . GLY A 1 90 ? -9.344 -15.758 -8.391 1 98.75 90 GLY A N 1
ATOM 701 C CA . GLY A 1 90 ? -9.945 -14.766 -9.273 1 98.75 90 GLY A CA 1
ATOM 702 C C . GLY A 1 90 ? -8.922 -13.844 -9.906 1 98.75 90 GLY A C 1
ATOM 703 O O . GLY A 1 90 ? -9.281 -12.969 -10.695 1 98.75 90 GLY A O 1
ATOM 704 N N . ALA A 1 91 ? -7.625 -14.031 -9.617 1 98.88 91 ALA A N 1
ATOM 705 C CA . ALA A 1 91 ? -6.586 -13.219 -10.242 1 98.88 91 ALA A CA 1
ATOM 706 C C . ALA A 1 91 ? -6.336 -13.656 -11.68 1 98.88 91 ALA A C 1
ATOM 708 O O . ALA A 1 91 ? -6.727 -14.758 -12.078 1 98.88 91 ALA A O 1
ATOM 709 N N . THR A 1 92 ? -5.668 -12.758 -12.445 1 98.75 92 THR A N 1
ATOM 710 C CA . THR A 1 92 ? -5.266 -13.07 -13.812 1 98.75 92 THR A CA 1
ATOM 711 C C . THR A 1 92 ? -3.773 -12.812 -14.008 1 98.75 92 THR A C 1
ATOM 713 O O . THR A 1 92 ? -3.234 -11.836 -13.492 1 98.75 92 THR A O 1
ATOM 716 N N . LEU A 1 93 ? -3.135 -13.641 -14.789 1 98.69 93 LEU A N 1
ATOM 717 C CA . LEU A 1 93 ? -1.72 -13.484 -15.102 1 98.69 93 LEU A CA 1
ATOM 718 C C . LEU A 1 93 ? -1.514 -12.367 -16.125 1 98.69 93 LEU A C 1
ATOM 720 O O . LEU A 1 93 ? -2.146 -12.359 -17.188 1 98.69 93 LEU A O 1
ATOM 724 N N . LEU A 1 94 ? -0.684 -11.438 -15.836 1 98.31 94 LEU A N 1
ATOM 725 C CA . LEU A 1 94 ? -0.412 -10.344 -16.766 1 98.31 94 LEU A CA 1
ATOM 726 C C . LEU A 1 94 ? 0.959 -10.508 -17.406 1 98.31 94 LEU A C 1
ATOM 728 O O . LEU A 1 94 ? 1.117 -10.273 -18.609 1 98.31 94 LEU A O 1
ATOM 732 N N . ALA A 1 95 ? 1.96 -10.867 -16.625 1 97.56 95 ALA A N 1
ATOM 733 C CA . ALA A 1 95 ? 3.32 -10.953 -17.141 1 97.56 95 ALA A CA 1
ATOM 734 C C . ALA A 1 95 ? 4.184 -11.859 -16.266 1 97.56 95 ALA A C 1
ATOM 736 O O . ALA A 1 95 ? 3.973 -11.953 -15.055 1 97.56 95 ALA A O 1
ATOM 737 N N . ASP A 1 96 ? 5.105 -12.492 -16.859 1 96.56 96 ASP A N 1
ATOM 738 C CA . ASP A 1 96 ? 6.133 -13.297 -16.203 1 96.56 96 ASP A CA 1
ATOM 739 C C . ASP A 1 96 ? 7.5 -12.625 -16.281 1 96.56 96 ASP A C 1
ATOM 741 O O . ASP A 1 96 ? 8.055 -12.477 -17.375 1 96.56 96 ASP A O 1
ATOM 745 N N . ARG A 1 97 ? 7.969 -12.172 -15.086 1 95 97 ARG A N 1
ATOM 746 C CA . ARG A 1 97 ? 9.227 -11.438 -15.039 1 95 97 ARG A CA 1
ATOM 747 C C . ARG A 1 97 ? 10.32 -12.266 -14.375 1 95 97 ARG A C 1
ATOM 749 O O . ARG A 1 97 ? 11.242 -11.711 -13.773 1 95 97 ARG A O 1
ATOM 756 N N . ARG A 1 98 ? 10.344 -13.5 -14.25 1 89 98 ARG A N 1
ATOM 757 C CA . ARG A 1 98 ? 11.336 -14.375 -13.625 1 89 98 ARG A CA 1
ATOM 758 C C . ARG A 1 98 ? 12.641 -14.367 -14.414 1 89 98 ARG A C 1
ATOM 760 O O . ARG A 1 98 ? 13.727 -14.453 -13.828 1 89 98 ARG A O 1
ATOM 767 N N . GLY A 1 99 ? 12.648 -14.18 -15.625 1 73.81 99 GLY A N 1
ATOM 768 C CA . GLY A 1 99 ? 13.828 -14.391 -16.453 1 73.81 99 GLY A CA 1
ATOM 769 C C . GLY A 1 99 ? 14.547 -15.688 -16.125 1 73.81 99 GLY A C 1
ATOM 770 O O . GLY A 1 99 ? 13.938 -16.766 -16.109 1 73.81 99 GLY A O 1
ATOM 771 N N . ARG A 1 100 ? 15.82 -15.711 -15.875 1 65.19 100 ARG A N 1
ATOM 772 C CA . ARG A 1 100 ? 16.641 -16.875 -15.555 1 65.19 100 ARG A CA 1
ATOM 773 C C . ARG A 1 100 ? 16.766 -17.062 -14.047 1 65.19 100 ARG A C 1
ATOM 775 O O . ARG A 1 100 ? 17.484 -17.953 -13.586 1 65.19 100 ARG A O 1
ATOM 782 N N . GLY A 1 101 ? 15.914 -16.297 -13.164 1 67.69 101 GLY A N 1
ATOM 783 C CA . GLY A 1 101 ? 16.203 -16.344 -11.742 1 67.69 101 GLY A CA 1
ATOM 784 C C . GLY A 1 101 ? 14.984 -16.125 -10.867 1 67.69 101 GLY A C 1
ATOM 785 O O . GLY A 1 101 ? 13.953 -16.766 -11.055 1 67.69 101 GLY A O 1
ATOM 786 N N . GLN A 1 102 ? 15.039 -15.375 -9.727 1 77.06 102 GLN A N 1
ATOM 787 C CA . GLN A 1 102 ? 14.117 -15.164 -8.617 1 77.06 102 GLN A CA 1
ATOM 788 C C . GLN A 1 102 ? 12.984 -14.219 -9.016 1 77.06 102 GLN A C 1
ATOM 790 O O . GLN A 1 102 ? 11.812 -14.508 -8.742 1 77.06 102 GLN A O 1
ATOM 795 N N . GLY A 1 103 ? 13.188 -13.359 -9.859 1 91.69 103 GLY A N 1
ATOM 796 C CA . GLY A 1 103 ? 12.219 -12.406 -10.367 1 91.69 103 GLY A CA 1
ATOM 797 C C . GLY A 1 103 ? 10.844 -12.562 -9.742 1 91.69 103 GLY A C 1
ATOM 798 O O . GLY A 1 103 ? 10.719 -13.008 -8.602 1 91.69 103 GLY A O 1
ATOM 799 N N . TRP A 1 104 ? 9.781 -12.133 -10.484 1 96.88 104 TRP A N 1
ATOM 800 C CA . TRP A 1 104 ? 8.43 -12.094 -9.93 1 96.88 104 TRP A CA 1
ATOM 801 C C . TRP A 1 104 ? 7.395 -12.281 -11.031 1 96.88 104 TRP A C 1
ATOM 803 O O . TRP A 1 104 ? 7.727 -12.273 -12.219 1 96.88 104 TRP A O 1
ATOM 813 N N . ILE A 1 105 ? 6.18 -12.586 -10.641 1 98.19 105 ILE A N 1
ATOM 814 C CA . ILE A 1 105 ? 5.031 -12.703 -11.523 1 98.19 105 ILE A CA 1
ATOM 815 C C . ILE A 1 105 ? 4.09 -11.523 -11.32 1 98.19 105 ILE A C 1
ATOM 817 O O . ILE A 1 105 ? 3.791 -11.156 -10.18 1 98.19 105 ILE A O 1
ATOM 821 N N . VAL A 1 106 ? 3.715 -10.891 -12.398 1 98.62 106 VAL A N 1
ATOM 822 C CA . VAL A 1 106 ? 2.762 -9.781 -12.328 1 98.62 106 VAL A CA 1
ATOM 823 C C . VAL A 1 106 ? 1.347 -10.305 -12.562 1 98.62 106 VAL A C 1
ATOM 825 O O . VAL A 1 106 ? 1.084 -10.977 -13.562 1 98.62 106 VAL A O 1
ATOM 828 N N . LEU A 1 107 ? 0.452 -10.031 -11.656 1 98.88 107 LEU A N 1
ATOM 829 C CA . LEU A 1 107 ? -0.943 -10.453 -11.734 1 98.88 107 LEU A CA 1
ATOM 830 C C . LEU A 1 107 ? -1.88 -9.258 -11.617 1 98.88 107 LEU A C 1
ATOM 832 O O . LEU A 1 107 ? -1.446 -8.156 -11.266 1 98.88 107 LEU A O 1
ATOM 836 N N . ALA A 1 108 ? -3.098 -9.492 -11.953 1 98.75 108 ALA A N 1
ATOM 837 C CA . ALA A 1 108 ? -4.172 -8.531 -11.719 1 98.75 108 ALA A CA 1
ATOM 838 C C . ALA A 1 108 ? -5.238 -9.109 -10.797 1 98.75 108 ALA A C 1
ATOM 840 O O . ALA A 1 108 ? -5.605 -10.281 -10.914 1 98.75 108 ALA A O 1
ATOM 841 N N . ASP A 1 109 ? -5.715 -8.273 -9.883 1 98.75 109 ASP A N 1
ATOM 842 C CA . ASP A 1 109 ? -6.855 -8.68 -9.07 1 98.75 109 ASP A CA 1
ATOM 843 C C . ASP A 1 109 ? -8.148 -8.641 -9.875 1 98.75 109 ASP A C 1
ATOM 845 O O . ASP A 1 109 ? -8.141 -8.312 -11.062 1 98.75 109 ASP A O 1
ATOM 849 N N . PRO A 1 110 ? -9.328 -8.945 -9.383 1 98.56 110 PRO A N 1
ATOM 850 C CA . PRO A 1 110 ? -10.57 -9.07 -10.148 1 98.56 110 PRO A CA 1
ATOM 851 C C . PRO A 1 110 ? -10.992 -7.758 -10.812 1 98.56 110 PRO A C 1
ATOM 853 O O . PRO A 1 110 ? -11.859 -7.758 -11.695 1 98.56 110 PRO A O 1
ATOM 856 N N . GLU A 1 111 ? -10.398 -6.617 -10.383 1 98.12 111 GLU A N 1
ATOM 857 C CA . GLU A 1 111 ? -10.758 -5.34 -10.992 1 98.12 111 GLU A CA 1
ATOM 858 C C . GLU A 1 111 ? -9.625 -4.805 -11.859 1 98.12 111 GLU A C 1
ATOM 860 O O . GLU A 1 111 ? -9.656 -3.648 -12.289 1 98.12 111 GLU A O 1
ATOM 865 N N . GLY A 1 112 ? -8.57 -5.582 -11.945 1 97.94 112 GLY A N 1
ATOM 866 C CA . GLY A 1 112 ? -7.516 -5.211 -12.883 1 97.94 112 GLY A CA 1
ATOM 867 C C . GLY A 1 112 ? -6.344 -4.52 -12.211 1 97.94 112 GLY A C 1
ATOM 868 O O . GLY A 1 112 ? -5.391 -4.113 -12.875 1 97.94 112 GLY A O 1
ATOM 869 N N . ASN A 1 113 ? -6.379 -4.301 -10.914 1 98.12 113 ASN A N 1
ATOM 870 C CA . ASN A 1 113 ? -5.227 -3.736 -10.219 1 98.12 113 ASN A CA 1
ATOM 871 C C . ASN A 1 113 ? -4.031 -4.688 -10.258 1 98.12 113 ASN A C 1
ATOM 873 O O . ASN A 1 113 ? -4.168 -5.871 -9.93 1 98.12 113 ASN A O 1
ATOM 877 N N . GLU A 1 114 ? -2.938 -4.176 -10.539 1 98.56 114 GLU A N 1
ATOM 878 C CA . GLU A 1 114 ? -1.74 -5.004 -10.617 1 98.56 114 GLU A CA 1
ATOM 879 C C . GLU A 1 114 ? -1.181 -5.297 -9.227 1 98.56 114 GLU A C 1
ATOM 881 O O . GLU A 1 114 ? -1.209 -4.434 -8.352 1 98.56 114 GLU A O 1
ATOM 886 N N . PHE A 1 115 ? -0.671 -6.5 -9.031 1 98.81 115 PHE A N 1
ATOM 887 C CA . PHE A 1 115 ? 0.177 -6.867 -7.906 1 98.81 115 PHE A CA 1
ATOM 888 C C . PHE A 1 115 ? 1.195 -7.926 -8.32 1 98.81 115 PHE A C 1
ATOM 890 O O . PHE A 1 115 ? 1.049 -8.562 -9.367 1 98.81 115 PHE A O 1
ATOM 897 N N . CYS A 1 116 ? 2.25 -8.102 -7.559 1 98.69 116 CYS A N 1
ATOM 898 C CA . CYS A 1 116 ? 3.32 -9.039 -7.895 1 98.69 116 CYS A CA 1
ATOM 899 C C . CYS A 1 116 ? 3.357 -10.203 -6.906 1 98.69 116 CYS A C 1
ATOM 901 O O . CYS A 1 116 ? 3.031 -10.031 -5.73 1 98.69 116 CYS A O 1
ATOM 903 N N . MET A 1 117 ? 3.715 -11.305 -7.418 1 98.44 117 MET A N 1
ATOM 904 C CA . MET A 1 117 ? 4.031 -12.461 -6.582 1 98.44 117 MET A CA 1
ATOM 905 C C . MET A 1 117 ? 5.523 -12.773 -6.625 1 98.44 117 MET A C 1
ATOM 907 O O . MET A 1 117 ? 6.059 -13.133 -7.676 1 98.44 117 MET A O 1
ATOM 911 N N . ASN A 1 118 ? 6.156 -12.594 -5.496 1 97.19 118 ASN A N 1
ATOM 912 C CA . ASN A 1 118 ? 7.578 -12.883 -5.344 1 97.19 118 ASN A CA 1
ATOM 913 C C . ASN A 1 118 ? 7.805 -14.312 -4.84 1 97.19 118 ASN A C 1
ATOM 915 O O . ASN A 1 118 ? 6.848 -15.016 -4.516 1 97.19 118 ASN A O 1
ATOM 919 N N . THR A 1 119 ? 9.086 -14.703 -4.824 1 95.88 119 THR A N 1
ATOM 920 C CA . THR A 1 119 ? 9.438 -16 -4.273 1 95.88 119 THR A CA 1
ATOM 921 C C . THR A 1 119 ? 9.188 -16.047 -2.768 1 95.88 119 THR A C 1
ATOM 923 O O . THR A 1 119 ? 9.148 -14.992 -2.115 1 95.88 119 THR A O 1
ATOM 926 N N . SER A 1 120 ? 9.07 -17.281 -2.275 1 95.62 120 SER A N 1
ATOM 927 C CA . SER A 1 120 ? 9.055 -17.453 -0.827 1 95.62 120 SER A CA 1
ATOM 928 C C . SER A 1 120 ? 10.438 -17.188 -0.224 1 95.62 120 SER A C 1
ATOM 930 O O . SER A 1 120 ? 11.445 -17.219 -0.932 1 95.62 120 SER A O 1
ATOM 932 N N . PRO A 1 121 ? 10.406 -16.922 1.105 1 93.25 121 PRO A N 1
ATOM 933 C CA . PRO A 1 121 ? 11.719 -16.828 1.741 1 93.25 121 PRO A CA 1
ATOM 934 C C . PRO A 1 121 ? 12.586 -18.062 1.5 1 93.25 121 PRO A C 1
ATOM 936 O O . PRO A 1 121 ? 13.797 -17.938 1.286 1 93.25 121 PRO A O 1
ATOM 939 N N . ALA A 1 122 ? 12.023 -19.203 1.516 1 92.88 122 ALA A N 1
ATOM 940 C CA . ALA A 1 122 ? 12.758 -20.453 1.292 1 92.88 122 ALA A CA 1
ATOM 941 C C . ALA A 1 122 ? 13.359 -20.484 -0.111 1 92.88 122 ALA A C 1
ATOM 943 O O . ALA A 1 122 ? 14.5 -20.906 -0.293 1 92.88 122 ALA A O 1
ATOM 944 N N . GLU A 1 123 ? 12.594 -20.094 -1.078 1 93.25 123 GLU A N 1
ATOM 945 C CA . GLU A 1 123 ? 13.078 -20.078 -2.455 1 93.25 123 GLU A CA 1
ATOM 946 C C . GLU A 1 123 ? 14.219 -19.078 -2.631 1 93.25 123 GLU A C 1
ATOM 948 O O . GLU A 1 123 ? 15.133 -19.297 -3.422 1 93.25 123 GLU A O 1
ATOM 953 N N . ARG A 1 124 ? 14.117 -17.906 -1.948 1 88.75 124 ARG A N 1
ATOM 954 C CA . ARG A 1 124 ? 15.141 -16.875 -2.049 1 88.75 124 ARG A CA 1
ATOM 955 C C . ARG A 1 124 ? 16.469 -17.359 -1.465 1 88.75 124 ARG A C 1
ATOM 957 O O . ARG A 1 124 ? 17.531 -17.016 -1.985 1 88.75 124 ARG A O 1
ATOM 964 N N . GLU A 1 125 ? 16.391 -18.062 -0.392 1 87.12 125 GLU A N 1
ATOM 965 C CA . GLU A 1 125 ? 17.578 -18.594 0.259 1 87.12 125 GLU A CA 1
ATOM 966 C C . GLU A 1 125 ? 18.266 -19.641 -0.615 1 87.12 125 GLU A C 1
ATOM 968 O O . GLU A 1 125 ? 19.5 -19.766 -0.593 1 87.12 125 GLU A O 1
ATOM 973 N N . GLN A 1 126 ? 17.516 -20.328 -1.312 1 80.56 126 GLN A N 1
ATOM 974 C CA . GLN A 1 126 ? 18.062 -21.375 -2.17 1 80.56 126 GLN A CA 1
ATOM 975 C C . GLN A 1 126 ? 18.797 -20.781 -3.369 1 80.56 126 GLN A C 1
ATOM 977 O O . GLN A 1 126 ? 19.719 -21.391 -3.906 1 80.56 126 GLN A O 1
ATOM 982 N N . SER A 1 127 ? 18.312 -19.547 -3.762 1 70.94 127 SER A N 1
ATOM 983 C CA . SER A 1 127 ? 18.906 -18.938 -4.945 1 70.94 127 SER A CA 1
ATOM 984 C C . SER A 1 127 ? 20.094 -18.062 -4.574 1 70.94 127 SER A C 1
ATOM 986 O O . SER A 1 127 ? 20.828 -17.578 -5.449 1 70.94 127 SER A O 1
ATOM 988 N N . ALA A 1 128 ? 20.188 -17.766 -3.355 1 65.31 128 ALA A N 1
ATOM 989 C CA . ALA A 1 128 ? 21.328 -16.984 -2.924 1 65.31 128 ALA A CA 1
ATOM 990 C C . ALA A 1 128 ? 22.562 -17.875 -2.713 1 65.31 128 ALA A C 1
ATOM 992 O O . ALA A 1 128 ? 22.438 -19.047 -2.352 1 65.31 128 ALA A O 1
ATOM 993 N N . MET B 1 1 ? -1.759 -21.391 3.811 1 86.69 1 MET B N 1
ATOM 994 C CA . MET B 1 1 ? -1.913 -21.266 2.363 1 86.69 1 MET B CA 1
ATOM 995 C C . MET B 1 1 ? -2.281 -19.844 1.964 1 86.69 1 MET B C 1
ATOM 997 O O . MET B 1 1 ? -3.389 -19.594 1.483 1 86.69 1 MET B O 1
ATOM 1001 N N . VAL B 1 2 ? -1.585 -18.812 2.408 1 94.88 2 VAL B N 1
ATOM 1002 C CA . VAL B 1 2 ? -1.878 -17.406 2.166 1 94.88 2 VAL B CA 1
ATOM 1003 C C . VAL B 1 2 ? -0.6 -16.672 1.765 1 94.88 2 VAL B C 1
ATOM 1005 O O . VAL B 1 2 ? 0.49 -17.25 1.793 1 94.88 2 VAL B O 1
ATOM 1008 N N . SER B 1 3 ? -0.812 -15.523 1.32 1 97.94 3 SER B N 1
ATOM 1009 C CA . SER B 1 3 ? 0.298 -14.641 0.966 1 97.94 3 SER B CA 1
ATOM 1010 C C . SER B 1 3 ? 0.466 -13.523 1.987 1 97.94 3 SER B C 1
ATOM 1012 O O . SER B 1 3 ? -0.521 -13.008 2.521 1 97.94 3 SER B O 1
ATOM 1014 N N . SER B 1 4 ? 1.712 -13.164 2.207 1 97.94 4 SER B N 1
ATOM 1015 C CA . SER B 1 4 ? 2.029 -11.953 2.963 1 97.94 4 SER B CA 1
ATOM 1016 C C . SER B 1 4 ? 2.328 -10.781 2.033 1 97.94 4 SER B C 1
ATOM 1018 O O . SER B 1 4 ? 2.742 -10.984 0.889 1 97.94 4 SER B O 1
ATOM 1020 N N . ILE B 1 5 ? 2.039 -9.586 2.496 1 98.56 5 ILE B N 1
ATOM 1021 C CA . ILE B 1 5 ? 2.488 -8.391 1.791 1 98.56 5 ILE B CA 1
ATOM 1022 C C . ILE B 1 5 ? 3.924 -8.055 2.197 1 98.56 5 ILE B C 1
ATOM 1024 O O . ILE B 1 5 ? 4.184 -7.719 3.352 1 98.56 5 ILE B O 1
ATOM 1028 N N . ARG B 1 6 ? 4.777 -8.156 1.268 1 98.19 6 ARG B N 1
ATOM 1029 C CA . ARG B 1 6 ? 6.188 -7.906 1.539 1 98.19 6 ARG B CA 1
ATOM 1030 C C . ARG B 1 6 ? 6.535 -6.434 1.348 1 98.19 6 ARG B C 1
ATOM 1032 O O . ARG B 1 6 ? 7.172 -5.824 2.209 1 98.19 6 ARG B O 1
ATOM 1039 N N . TRP B 1 7 ? 6.148 -5.891 0.216 1 98.62 7 TRP B N 1
AT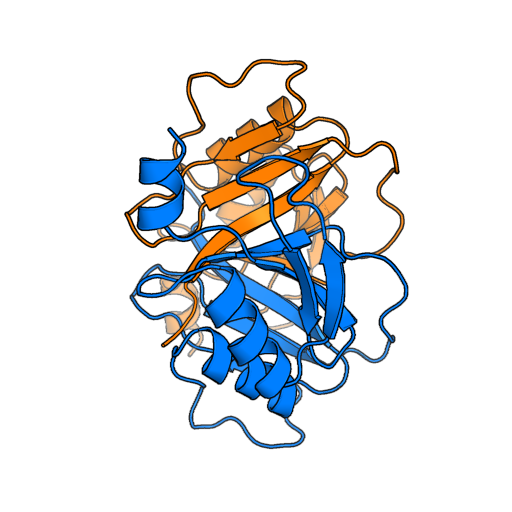OM 1040 C CA . TRP B 1 7 ? 6.422 -4.496 -0.117 1 98.62 7 TRP B CA 1
ATOM 1041 C C . TRP B 1 7 ? 5.152 -3.783 -0.565 1 98.62 7 TRP B C 1
ATOM 1043 O O . TRP B 1 7 ? 4.277 -4.391 -1.183 1 98.62 7 TRP B O 1
ATOM 1053 N N . ILE B 1 8 ? 5.039 -2.555 -0.204 1 98.94 8 ILE B N 1
ATOM 1054 C CA . ILE B 1 8 ? 4.273 -1.585 -0.982 1 98.94 8 ILE B CA 1
ATOM 1055 C C . ILE B 1 8 ? 5.199 -0.868 -1.964 1 98.94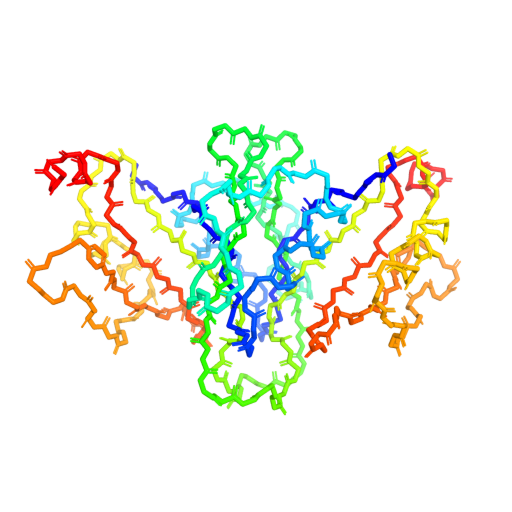 8 ILE B C 1
ATOM 1057 O O . ILE B 1 8 ? 6.031 -0.055 -1.56 1 98.94 8 ILE B O 1
ATOM 1061 N N . SER B 1 9 ? 5.027 -1.154 -3.23 1 98.75 9 SER B N 1
ATOM 1062 C CA . SER B 1 9 ? 5.953 -0.663 -4.246 1 98.75 9 SER B CA 1
ATOM 1063 C C . SER B 1 9 ? 5.422 0.604 -4.91 1 98.75 9 SER B C 1
ATOM 1065 O O . SER B 1 9 ? 4.246 0.68 -5.262 1 98.75 9 SER B O 1
ATOM 1067 N N . VAL B 1 10 ? 6.289 1.524 -5.09 1 98.75 10 VAL B N 1
ATOM 1068 C CA . VAL B 1 10 ? 5.965 2.818 -5.68 1 98.75 10 VAL B CA 1
ATOM 1069 C C . VAL B 1 10 ? 6.844 3.068 -6.902 1 98.75 10 VAL B C 1
ATOM 1071 O O . VAL B 1 10 ? 8.062 3.201 -6.781 1 98.75 10 VAL B O 1
ATOM 1074 N N . ASP B 1 11 ? 6.242 3.127 -8.055 1 98.38 11 ASP B N 1
ATOM 1075 C CA . ASP B 1 11 ? 6.945 3.613 -9.234 1 98.38 11 ASP B CA 1
ATOM 1076 C C . ASP B 1 11 ? 7.258 5.102 -9.117 1 98.38 11 ASP B C 1
ATOM 1078 O O . ASP B 1 11 ? 6.398 5.895 -8.719 1 98.38 11 ASP B O 1
ATOM 1082 N N . CYS B 1 12 ? 8.438 5.469 -9.492 1 98.56 12 CYS B N 1
ATOM 1083 C CA . CYS B 1 12 ? 8.805 6.867 -9.312 1 98.56 12 CYS B CA 1
ATOM 1084 C C . CYS B 1 12 ? 9.914 7.266 -10.273 1 98.56 12 CYS B C 1
ATOM 1086 O O . CYS B 1 12 ? 10.453 6.422 -10.992 1 98.56 12 CYS B O 1
ATOM 1088 N N . ALA B 1 13 ? 10.18 8.547 -10.344 1 98.25 13 ALA B N 1
ATOM 1089 C CA . ALA B 1 13 ? 11.242 9.078 -11.203 1 98.25 13 ALA B CA 1
ATOM 1090 C C . ALA B 1 13 ? 12.609 8.906 -10.547 1 98.25 13 ALA B C 1
ATOM 1092 O O . ALA B 1 13 ? 13.578 8.531 -11.211 1 98.25 13 ALA B O 1
ATOM 1093 N N . ASP B 1 14 ? 12.727 9.172 -9.242 1 98.75 14 ASP B N 1
ATOM 1094 C CA . ASP B 1 14 ? 13.992 9.109 -8.523 1 98.75 14 ASP B CA 1
ATOM 1095 C C . ASP B 1 14 ? 13.828 8.43 -7.172 1 98.75 14 ASP B C 1
ATOM 1097 O O . ASP B 1 14 ? 13.422 9.062 -6.195 1 98.75 14 ASP B O 1
ATOM 1101 N N . PRO B 1 15 ? 14.258 7.227 -7.008 1 98.88 15 PRO B N 1
ATOM 1102 C CA . PRO B 1 15 ? 13.961 6.41 -5.828 1 98.88 15 PRO B CA 1
ATOM 1103 C C . PRO B 1 15 ? 14.633 6.941 -4.562 1 98.88 15 PRO B C 1
ATOM 1105 O O . PRO B 1 15 ? 14.039 6.902 -3.482 1 98.88 15 PRO B O 1
ATOM 1108 N N . PHE B 1 16 ? 15.805 7.465 -4.68 1 98.88 16 PHE B N 1
ATOM 1109 C CA . PHE B 1 16 ? 16.609 7.762 -3.498 1 98.88 16 PHE B CA 1
ATOM 1110 C C . PHE B 1 16 ? 15.984 8.891 -2.689 1 98.88 16 PHE B C 1
ATOM 1112 O O . PHE B 1 16 ? 15.617 8.703 -1.528 1 98.88 16 PHE B O 1
ATOM 1119 N N . PRO B 1 17 ? 15.75 10.102 -3.229 1 98.81 17 PRO B N 1
ATOM 1120 C CA . PRO B 1 17 ? 15.141 11.156 -2.412 1 98.81 17 PRO B CA 1
ATOM 1121 C C . PRO B 1 17 ? 13.734 10.789 -1.939 1 98.81 17 PRO B C 1
ATOM 1123 O O . PRO B 1 17 ? 13.328 11.188 -0.846 1 98.81 17 PRO B O 1
ATOM 1126 N N . LEU B 1 18 ? 12.977 10.07 -2.746 1 98.88 18 LEU B N 1
ATOM 1127 C CA . LEU B 1 18 ? 11.625 9.711 -2.338 1 98.88 18 LEU B CA 1
ATOM 1128 C C . LEU B 1 18 ? 11.648 8.75 -1.155 1 98.88 18 LEU B C 1
ATOM 1130 O O . LEU B 1 18 ? 10.836 8.875 -0.233 1 98.88 18 LEU B O 1
ATOM 1134 N N . SER B 1 19 ? 12.57 7.758 -1.167 1 98.94 19 SER B N 1
ATOM 1135 C CA . SER B 1 19 ? 12.703 6.848 -0.031 1 98.94 19 SER B CA 1
ATOM 1136 C C . SER B 1 19 ? 13.102 7.602 1.233 1 98.94 19 SER B C 1
ATOM 1138 O O . SER B 1 19 ? 12.648 7.273 2.33 1 98.94 19 SER B O 1
ATOM 1140 N N . ARG B 1 20 ? 13.914 8.633 1.117 1 98.81 20 ARG B N 1
ATOM 1141 C CA . ARG B 1 20 ? 14.312 9.422 2.275 1 98.81 20 ARG B CA 1
ATOM 1142 C C . ARG B 1 20 ? 13.133 10.203 2.84 1 98.81 20 ARG B C 1
ATOM 1144 O O . ARG B 1 20 ? 12.969 10.289 4.059 1 98.81 20 ARG B O 1
ATOM 1151 N N . PHE B 1 21 ? 12.344 10.734 1.933 1 98.94 21 PHE B N 1
ATOM 1152 C CA . PHE B 1 21 ? 11.133 11.414 2.365 1 98.94 21 PHE B CA 1
ATOM 1153 C C . PHE B 1 21 ? 10.273 10.492 3.221 1 98.94 21 PHE B C 1
ATOM 1155 O O . PHE B 1 21 ? 9.891 10.852 4.336 1 98.94 21 PHE B O 1
ATOM 1162 N N . TYR B 1 22 ? 9.992 9.312 2.744 1 98.94 22 TYR B N 1
ATOM 1163 C CA . TYR B 1 22 ? 9.102 8.406 3.469 1 98.94 22 TYR B CA 1
ATOM 1164 C C . TYR B 1 22 ? 9.789 7.84 4.703 1 98.94 22 TYR B C 1
ATOM 1166 O O . TYR B 1 22 ? 9.133 7.535 5.699 1 98.94 22 TYR B O 1
ATOM 1174 N N . GLY B 1 23 ? 11.148 7.664 4.605 1 98.81 23 GLY B N 1
ATOM 1175 C CA . GLY B 1 23 ? 11.867 7.355 5.828 1 98.81 23 GLY B CA 1
ATOM 1176 C C . GLY B 1 23 ? 11.633 8.375 6.93 1 98.81 23 GLY B C 1
ATOM 1177 O O . GLY B 1 23 ? 11.383 8 8.078 1 98.81 23 GLY B O 1
ATOM 1178 N N . ASP B 1 24 ? 11.727 9.648 6.59 1 98.69 24 ASP B N 1
ATOM 1179 C CA . ASP B 1 24 ? 11.508 10.727 7.547 1 98.69 24 ASP B CA 1
ATOM 1180 C C . ASP B 1 24 ? 10.062 10.758 8.023 1 98.69 24 ASP B C 1
ATOM 1182 O O . ASP B 1 24 ? 9.797 11 9.203 1 98.69 24 ASP B O 1
ATOM 1186 N N . VAL B 1 25 ? 9.102 10.539 7.152 1 98.81 25 VAL B N 1
ATOM 1187 C CA . VAL B 1 25 ? 7.684 10.586 7.484 1 98.81 25 VAL B CA 1
ATOM 1188 C C . VAL B 1 25 ? 7.344 9.469 8.477 1 98.81 25 VAL B C 1
ATOM 1190 O O . VAL B 1 25 ? 6.668 9.711 9.477 1 98.81 25 VAL B O 1
ATOM 1193 N N . THR B 1 26 ? 7.852 8.273 8.242 1 98.5 26 THR B N 1
ATOM 1194 C CA . THR B 1 26 ? 7.434 7.102 9.008 1 98.5 26 THR B CA 1
ATOM 1195 C C . THR B 1 26 ? 8.359 6.879 10.203 1 98.5 26 THR B C 1
ATOM 1197 O O . THR B 1 26 ? 7.988 6.188 11.156 1 98.5 26 THR B O 1
ATOM 1200 N N . GLY B 1 27 ? 9.594 7.371 10.07 1 98.06 27 GLY B N 1
ATOM 1201 C CA . GLY B 1 27 ? 10.617 7.062 11.055 1 98.06 27 GLY B CA 1
ATOM 1202 C C . GLY B 1 27 ? 11.219 5.684 10.867 1 98.06 27 GLY B C 1
ATOM 1203 O O . GLY B 1 27 ? 11.969 5.211 11.727 1 98.06 27 GLY B O 1
ATOM 1204 N N . TRP B 1 28 ? 10.883 4.941 9.836 1 98.12 28 TRP B N 1
ATOM 1205 C CA . TRP B 1 28 ? 11.43 3.623 9.539 1 98.12 28 TRP B CA 1
ATOM 1206 C C . TRP B 1 28 ? 12.836 3.736 8.969 1 98.12 28 TRP B C 1
ATOM 1208 O O . TRP B 1 28 ? 13.172 4.727 8.305 1 98.12 28 TRP B O 1
ATOM 1218 N N . PRO B 1 29 ? 13.656 2.736 9.148 1 98.25 29 PRO B N 1
ATOM 1219 C CA . PRO B 1 29 ? 15.008 2.795 8.578 1 98.25 29 PRO B CA 1
ATOM 1220 C C . PRO B 1 29 ? 15.008 2.676 7.055 1 98.25 29 PRO B C 1
ATOM 1222 O O . PRO B 1 29 ? 14.195 1.934 6.492 1 98.25 29 PRO B O 1
ATOM 1225 N N . THR B 1 30 ? 15.836 3.426 6.457 1 98.5 30 THR B N 1
ATOM 1226 C CA . THR B 1 30 ? 16.094 3.238 5.031 1 98.5 30 THR B CA 1
ATOM 1227 C C . THR B 1 30 ? 17.25 2.266 4.816 1 98.5 30 THR B C 1
ATOM 1229 O O . THR B 1 30 ? 18.062 2.057 5.715 1 98.5 30 THR B O 1
ATOM 1232 N N . ASP B 1 31 ? 17.25 1.602 3.715 1 98.44 31 ASP B N 1
ATOM 1233 C CA . ASP B 1 31 ? 18.344 0.69 3.398 1 98.44 31 ASP B CA 1
ATOM 1234 C C . ASP B 1 31 ? 19.688 1.429 3.359 1 98.44 31 ASP B C 1
ATOM 1236 O O . ASP B 1 31 ? 19.875 2.354 2.562 1 98.44 31 ASP B O 1
ATOM 1240 N N . ALA B 1 32 ? 20.656 1.017 4.098 1 97.69 32 ALA B N 1
ATOM 1241 C CA . ALA B 1 32 ? 21.938 1.692 4.273 1 97.69 32 ALA B CA 1
ATOM 1242 C C . ALA B 1 32 ? 22.766 1.62 2.998 1 97.69 32 ALA B C 1
ATOM 1244 O O . ALA B 1 32 ? 23.672 2.438 2.791 1 97.69 32 ALA B O 1
ATOM 1245 N N . ASP B 1 33 ? 22.484 0.704 2.117 1 98.25 33 ASP B N 1
ATOM 1246 C CA . ASP B 1 33 ? 23.266 0.511 0.898 1 98.25 33 ASP B CA 1
ATOM 1247 C C . ASP B 1 33 ? 22.719 1.375 -0.24 1 98.25 33 ASP B C 1
ATOM 1249 O O . ASP B 1 33 ? 23.359 1.497 -1.289 1 98.25 33 ASP B O 1
ATOM 1253 N N . ASP B 1 34 ? 21.562 1.932 -0.024 1 98.62 34 ASP B N 1
ATOM 1254 C CA . ASP B 1 34 ? 20.984 2.771 -1.068 1 98.62 34 ASP B CA 1
ATOM 1255 C C . ASP B 1 34 ? 21.828 4.031 -1.285 1 98.62 34 ASP B C 1
ATOM 1257 O O . ASP B 1 34 ? 22.312 4.633 -0.326 1 98.62 34 ASP B O 1
ATOM 1261 N N . ARG B 1 35 ? 21.906 4.414 -2.562 1 98.62 35 ARG B N 1
ATOM 1262 C CA . ARG B 1 35 ? 22.641 5.613 -2.957 1 98.62 35 ARG B CA 1
ATOM 1263 C C . ARG B 1 35 ? 21.891 6.383 -4.039 1 98.62 35 ARG B C 1
ATOM 1265 O O . ARG B 1 35 ? 21.078 5.809 -4.762 1 98.62 35 ARG B O 1
ATOM 1272 N N . PRO B 1 36 ? 22.25 7.703 -4.133 1 98.62 36 PRO B N 1
ATOM 1273 C CA . PRO B 1 36 ? 21.688 8.438 -5.266 1 98.62 36 PRO B CA 1
ATOM 1274 C C . PRO B 1 36 ? 21.953 7.758 -6.605 1 98.62 36 PRO B C 1
ATOM 1276 O O . PRO B 1 36 ? 23.047 7.246 -6.836 1 98.62 36 PRO B O 1
ATOM 1279 N N . GLY B 1 37 ? 20.953 7.691 -7.453 1 98.44 37 GLY B N 1
ATOM 1280 C CA . GLY B 1 37 ? 21.141 7.105 -8.773 1 98.44 37 GLY B CA 1
ATOM 1281 C C . GLY B 1 37 ? 20.688 5.652 -8.844 1 98.44 37 GLY B C 1
ATOM 1282 O O . GLY B 1 37 ? 20.531 5.102 -9.93 1 98.44 37 GLY B O 1
ATOM 1283 N N . HIS B 1 38 ? 20.5 5.027 -7.664 1 98.75 38 HIS B N 1
ATOM 1284 C CA . HIS B 1 38 ? 20.016 3.654 -7.668 1 98.75 38 HIS B CA 1
ATOM 1285 C C . HIS B 1 38 ? 18.609 3.568 -8.258 1 98.75 38 HIS B C 1
ATOM 1287 O O . HIS B 1 38 ? 17.766 4.438 -8 1 98.75 38 HIS B O 1
ATOM 1293 N N . ASP B 1 39 ? 18.359 2.498 -8.977 1 98.5 39 ASP B N 1
ATOM 1294 C CA . ASP B 1 39 ? 17.078 2.307 -9.641 1 98.5 39 ASP B CA 1
ATOM 1295 C C . ASP B 1 39 ? 16.016 1.805 -8.656 1 98.5 39 ASP B C 1
ATOM 1297 O O . ASP B 1 39 ? 14.82 1.824 -8.953 1 98.5 39 ASP B O 1
ATOM 1301 N N . GLU B 1 40 ? 16.469 1.33 -7.531 1 98.69 40 GLU B N 1
ATOM 1302 C CA . GLU B 1 40 ? 15.578 0.894 -6.461 1 98.69 40 GLU B CA 1
ATOM 1303 C C . GLU B 1 40 ? 16.109 1.325 -5.094 1 98.69 40 GLU B C 1
ATOM 1305 O O . GLU B 1 40 ? 17.297 1.231 -4.828 1 98.69 40 GLU B O 1
ATOM 1310 N N . CYS B 1 41 ? 15.289 1.818 -4.246 1 98.94 41 CYS B N 1
ATOM 1311 C CA . CYS B 1 41 ? 15.586 2.139 -2.854 1 98.94 41 CYS B CA 1
ATOM 1312 C C . CYS B 1 41 ? 14.461 1.679 -1.934 1 98.94 41 CYS B C 1
ATOM 1314 O O . CYS B 1 41 ? 13.305 1.584 -2.357 1 98.94 41 CYS B O 1
ATOM 1316 N N . ALA B 1 42 ? 14.805 1.412 -0.692 1 98.88 42 ALA B N 1
ATOM 1317 C CA . ALA B 1 42 ? 13.812 0.808 0.195 1 98.88 42 ALA B CA 1
ATOM 1318 C C . ALA B 1 42 ? 13.75 1.546 1.529 1 98.88 42 ALA B C 1
ATOM 1320 O O . ALA B 1 42 ? 14.766 2.033 2.025 1 98.88 42 ALA B O 1
ATOM 1321 N N . VAL B 1 43 ? 12.594 1.72 2.047 1 98.88 43 VAL B N 1
ATOM 1322 C CA . VAL B 1 43 ? 12.336 1.938 3.467 1 98.88 43 VAL B CA 1
ATOM 1323 C C . VAL B 1 43 ? 11.953 0.618 4.133 1 98.88 43 VAL B C 1
ATOM 1325 O O . VAL B 1 43 ? 10.938 0.014 3.787 1 98.88 43 VAL B O 1
ATOM 1328 N N . LEU B 1 44 ? 12.742 0.185 5.051 1 98.69 44 LEU B N 1
ATOM 1329 C CA . LEU B 1 44 ? 12.602 -1.146 5.637 1 98.69 44 LEU B CA 1
ATOM 1330 C C . LEU B 1 44 ? 11.5 -1.168 6.688 1 98.69 44 LEU B C 1
ATOM 1332 O O . LEU B 1 44 ? 11.281 -0.176 7.387 1 98.69 44 LEU B O 1
ATOM 1336 N N . PRO B 1 45 ? 10.789 -2.311 6.754 1 97.25 45 PRO B N 1
ATOM 1337 C CA . PRO B 1 45 ? 9.695 -2.391 7.719 1 97.25 45 PRO B CA 1
ATOM 1338 C C . PRO B 1 45 ? 10.172 -2.277 9.164 1 97.25 45 PRO B C 1
ATOM 1340 O O . PRO B 1 45 ? 11.312 -2.637 9.469 1 97.25 45 PRO B O 1
ATOM 1343 N N . PRO B 1 46 ? 9.305 -1.829 10.023 1 95.25 46 PRO B N 1
ATOM 1344 C CA . PRO B 1 46 ? 9.68 -1.651 11.422 1 95.25 46 PRO B CA 1
ATOM 1345 C C . PRO B 1 46 ? 9.766 -2.973 12.188 1 95.25 46 PRO B C 1
ATOM 1347 O O . PRO B 1 46 ? 10.312 -3.021 13.289 1 95.25 46 PRO B O 1
ATOM 1350 N N . ALA B 1 47 ? 9.148 -4.035 11.641 1 93.5 47 ALA B N 1
ATOM 1351 C CA . ALA B 1 47 ? 9.148 -5.359 12.25 1 93.5 47 ALA B CA 1
ATOM 1352 C C . ALA B 1 47 ? 9.008 -6.453 11.195 1 93.5 47 ALA B C 1
ATOM 1354 O O . ALA B 1 47 ? 8.492 -6.203 10.102 1 93.5 47 ALA B O 1
ATOM 1355 N N . PRO B 1 48 ? 9.508 -7.66 11.578 1 90.88 48 PRO B N 1
ATOM 1356 C CA . PRO B 1 48 ? 9.297 -8.766 10.633 1 90.88 48 PRO B CA 1
ATOM 1357 C C . PRO B 1 48 ? 7.828 -8.969 10.281 1 90.88 48 PRO B C 1
ATOM 1359 O O . PRO B 1 48 ? 6.957 -8.844 11.148 1 90.88 48 PRO B O 1
ATOM 1362 N N . GLY B 1 49 ? 7.621 -9.211 9.078 1 91.44 49 GLY B N 1
ATOM 1363 C CA . GLY B 1 49 ? 6.258 -9.477 8.641 1 91.44 49 GLY B CA 1
ATOM 1364 C C . GLY B 1 49 ? 5.512 -8.227 8.227 1 91.44 49 GLY B C 1
ATOM 1365 O O . GLY B 1 49 ? 4.473 -8.305 7.566 1 91.44 49 GLY B O 1
ATOM 1366 N N . HIS B 1 50 ? 5.969 -7.059 8.688 1 96.44 50 HIS B N 1
ATOM 1367 C CA . HIS B 1 50 ? 5.43 -5.77 8.266 1 96.44 50 HIS B CA 1
ATOM 1368 C C . HIS B 1 50 ? 5.883 -5.41 6.859 1 96.44 50 HIS B C 1
ATOM 1370 O O . HIS B 1 50 ? 7.023 -5.684 6.48 1 96.44 50 HIS B O 1
ATOM 1376 N N . PRO B 1 51 ? 4.934 -4.918 6.043 1 98.25 51 PRO B N 1
ATOM 1377 C CA . PRO B 1 51 ? 5.43 -4.52 4.723 1 98.25 51 PRO B CA 1
ATOM 1378 C C . PRO B 1 51 ? 6.402 -3.348 4.781 1 98.25 51 PRO B C 1
ATOM 1380 O O . PRO B 1 51 ? 6.234 -2.441 5.602 1 98.25 51 PRO B O 1
ATOM 1383 N N . GLY B 1 52 ? 7.438 -3.385 3.953 1 98.69 52 GLY B N 1
ATOM 1384 C CA . GLY B 1 52 ? 8.258 -2.213 3.701 1 98.69 52 GLY B CA 1
ATOM 1385 C C . GLY B 1 52 ? 7.793 -1.399 2.51 1 98.69 52 GLY B C 1
ATOM 1386 O O . GLY B 1 52 ? 6.75 -1.697 1.919 1 98.69 52 GLY B O 1
ATOM 1387 N N . LEU B 1 53 ? 8.438 -0.302 2.219 1 98.94 53 LEU B N 1
ATOM 1388 C CA . LEU B 1 53 ? 8.211 0.492 1.017 1 98.94 53 LEU B CA 1
ATOM 1389 C C . LEU B 1 53 ? 9.359 0.319 0.025 1 98.94 53 LEU B C 1
ATOM 1391 O O . LEU B 1 53 ? 10.531 0.41 0.4 1 98.94 53 LEU B O 1
ATOM 1395 N N . LEU B 1 54 ? 9.016 -0.011 -1.18 1 98.94 54 LEU B N 1
ATOM 1396 C CA . LEU B 1 54 ? 9.992 -0.153 -2.25 1 98.94 54 LEU B CA 1
ATOM 1397 C C . LEU B 1 54 ? 9.75 0.873 -3.352 1 98.94 54 LEU B C 1
ATOM 1399 O O . LEU B 1 54 ? 8.625 1.007 -3.84 1 98.94 54 LEU B O 1
ATOM 1403 N N . PHE B 1 55 ? 10.75 1.62 -3.662 1 98.94 55 PHE B N 1
ATOM 1404 C CA . PHE B 1 55 ? 10.688 2.633 -4.707 1 98.94 55 PHE B CA 1
ATOM 1405 C C . PHE B 1 55 ? 11.492 2.203 -5.93 1 98.94 55 PHE B C 1
ATOM 1407 O O . PHE B 1 55 ? 12.672 1.882 -5.816 1 98.94 55 PHE B O 1
ATOM 1414 N N . THR B 1 56 ? 10.867 2.199 -7.055 1 98.69 56 THR B N 1
ATOM 1415 C CA . THR B 1 56 ? 11.492 1.698 -8.273 1 98.69 56 THR B CA 1
ATOM 1416 C C . THR B 1 56 ? 11.438 2.746 -9.383 1 98.69 56 THR B C 1
ATOM 1418 O O . THR B 1 56 ? 10.359 3.264 -9.695 1 98.69 56 THR B O 1
ATOM 1421 N N . ARG B 1 57 ? 12.547 3.004 -10 1 98.75 57 ARG B N 1
ATOM 1422 C CA . ARG B 1 57 ? 12.617 3.961 -11.102 1 98.75 57 ARG B CA 1
ATOM 1423 C C . ARG B 1 57 ? 11.859 3.447 -12.32 1 98.75 57 ARG B C 1
ATOM 1425 O O . ARG B 1 57 ? 12.047 2.303 -12.734 1 98.75 57 ARG B O 1
ATOM 1432 N N . VAL B 1 58 ? 11 4.258 -12.797 1 97.62 58 VAL B N 1
ATOM 1433 C CA . VAL B 1 58 ? 10.359 3.984 -14.078 1 97.62 58 VAL B CA 1
ATOM 1434 C C . VAL B 1 58 ? 10.523 5.191 -15 1 97.62 58 VAL B C 1
ATOM 1436 O O . VAL B 1 58 ? 10.633 6.328 -14.531 1 97.62 58 VAL B O 1
ATOM 1439 N N . PRO B 1 59 ? 10.516 5.008 -16.297 1 95.69 59 PRO B N 1
ATOM 1440 C CA . PRO B 1 59 ? 10.734 6.121 -17.234 1 95.69 59 PRO B CA 1
ATOM 1441 C C . PRO B 1 59 ? 9.508 7.016 -17.375 1 95.69 59 PRO B C 1
ATOM 1443 O O . PRO B 1 59 ? 9.641 8.195 -17.719 1 95.69 59 PRO B O 1
ATOM 1446 N N . GLU B 1 60 ? 8.328 6.527 -17.188 1 94.12 60 GLU B N 1
ATOM 1447 C CA . GLU B 1 60 ? 7.102 7.293 -17.406 1 94.12 60 GLU B CA 1
ATOM 1448 C C . GLU B 1 60 ? 6.816 8.219 -16.234 1 94.12 60 GLU B C 1
ATOM 1450 O O . GLU B 1 60 ? 6.906 7.812 -15.078 1 94.12 60 GLU B O 1
ATOM 1455 N N . PRO B 1 61 ? 6.465 9.414 -16.531 1 92.62 61 PRO B N 1
ATOM 1456 C CA . PRO B 1 61 ? 6.086 10.32 -15.445 1 92.62 61 PRO B CA 1
ATOM 1457 C C . PRO B 1 61 ? 4.738 9.969 -14.82 1 92.62 61 PRO B C 1
ATOM 1459 O O . PRO B 1 61 ? 3.984 9.172 -15.383 1 92.62 61 PRO B O 1
ATOM 1462 N N . LYS B 1 62 ? 4.504 10.547 -13.688 1 90.88 62 LYS B N 1
ATOM 1463 C CA . LYS B 1 62 ? 3.168 10.422 -13.109 1 90.88 62 LYS B CA 1
ATOM 1464 C C . LYS B 1 62 ? 2.117 11.07 -14.008 1 90.88 62 LYS B C 1
ATOM 1466 O O . LYS B 1 62 ? 2.289 12.203 -14.453 1 90.88 62 LYS B O 1
ATOM 1471 N N . GLY B 1 63 ? 1.089 10.406 -14.312 1 86.5 63 GLY B N 1
ATOM 1472 C CA . GLY B 1 63 ? 0.136 10.93 -15.273 1 86.5 63 GLY B CA 1
ATOM 1473 C C . GLY B 1 63 ? -1.28 11 -14.734 1 86.5 63 GLY B C 1
ATOM 1474 O O . GLY B 1 63 ? -2.104 11.766 -15.242 1 86.5 63 GLY B O 1
ATOM 1475 N N . ALA B 1 64 ? -1.719 10.172 -13.805 1 89.81 64 ALA B N 1
ATOM 1476 C CA . ALA B 1 64 ? -3.088 10.141 -13.297 1 89.81 64 ALA B CA 1
ATOM 1477 C C . ALA B 1 64 ? -3.109 9.93 -11.789 1 89.81 64 ALA B C 1
ATOM 1479 O O . ALA B 1 64 ? -2.076 9.625 -11.18 1 89.81 64 ALA B O 1
ATOM 1480 N N . LYS B 1 65 ? -4.277 10.227 -11.227 1 94.12 65 LYS B N 1
ATOM 1481 C CA . LYS B 1 65 ? -4.473 9.953 -9.805 1 94.12 65 LYS B CA 1
ATOM 1482 C C . LYS B 1 65 ? -4.121 8.508 -9.469 1 94.12 65 LYS B C 1
ATOM 1484 O O . LYS B 1 65 ? -4.469 7.59 -10.219 1 94.12 65 LYS B O 1
ATOM 1489 N N . ASN B 1 66 ? -3.441 8.383 -8.391 1 95.94 66 ASN B N 1
ATOM 1490 C CA . ASN B 1 66 ? -3.141 7.031 -7.941 1 95.94 66 ASN B CA 1
ATOM 1491 C C . ASN B 1 66 ? -4.402 6.301 -7.488 1 95.94 66 ASN B C 1
ATOM 1493 O O . ASN B 1 66 ? -5.145 6.801 -6.641 1 95.94 66 ASN B O 1
ATOM 1497 N N . ARG B 1 67 ? -4.574 5.152 -8.023 1 97.19 67 ARG B N 1
ATOM 1498 C CA . ARG B 1 67 ? -5.688 4.305 -7.609 1 97.19 67 ARG B CA 1
ATOM 1499 C C . ARG B 1 67 ? -5.457 3.748 -6.207 1 97.19 67 ARG B C 1
ATOM 1501 O O . ARG B 1 67 ? -6.41 3.453 -5.488 1 97.19 67 ARG B O 1
ATOM 1508 N N . LEU B 1 68 ? -4.211 3.469 -5.785 1 98.31 68 LEU B N 1
ATOM 1509 C CA . LEU B 1 68 ? -3.809 3.084 -4.438 1 98.31 68 LEU B CA 1
ATOM 1510 C C . LEU B 1 68 ? -3.051 4.215 -3.75 1 98.31 68 LEU B C 1
ATOM 1512 O O . LEU B 1 68 ? -2.25 4.906 -4.387 1 98.31 68 LEU B O 1
ATOM 1516 N N . HIS B 1 69 ? -3.24 4.375 -2.395 1 98.62 69 HIS B N 1
ATOM 1517 C CA . HIS B 1 69 ? -2.463 5.352 -1.64 1 98.62 69 HIS B CA 1
ATOM 1518 C C . HIS B 1 69 ? -2.355 4.953 -0.171 1 98.62 69 HIS B C 1
ATOM 1520 O O . HIS B 1 69 ? -3.035 4.027 0.277 1 98.62 69 HIS B O 1
ATOM 1526 N N . LEU B 1 70 ? -1.507 5.633 0.527 1 98.88 70 LEU B N 1
ATOM 1527 C CA . LEU B 1 70 ? -1.302 5.391 1.95 1 98.88 70 LEU B CA 1
ATOM 1528 C C . LEU B 1 70 ? -2.154 6.336 2.791 1 98.88 70 LEU B C 1
ATOM 1530 O O . LEU B 1 70 ? -2.184 7.539 2.541 1 98.88 70 LEU B O 1
ATOM 1534 N N . ASP B 1 71 ? -2.854 5.805 3.74 1 98.75 71 ASP B N 1
ATOM 1535 C CA . ASP B 1 71 ? -3.467 6.586 4.812 1 98.75 71 ASP B CA 1
ATOM 1536 C C . ASP B 1 71 ? -2.592 6.578 6.062 1 98.75 71 ASP B C 1
ATOM 1538 O O . ASP B 1 71 ? -2.432 5.543 6.711 1 98.75 71 ASP B O 1
ATOM 1542 N N . LEU B 1 72 ? -2.113 7.719 6.367 1 98.75 72 LEU B N 1
ATOM 1543 C CA . LEU B 1 72 ? -1.214 7.859 7.508 1 98.75 72 LEU B CA 1
ATOM 1544 C C . LEU B 1 72 ? -1.956 8.422 8.719 1 98.75 72 LEU B C 1
ATOM 1546 O O . LEU B 1 72 ? -3 9.062 8.57 1 98.75 72 LEU B O 1
ATOM 1550 N N . GLN B 1 73 ? -1.401 8.141 9.836 1 97.88 73 GLN B N 1
ATOM 1551 C CA . GLN B 1 73 ? -1.892 8.758 11.062 1 97.88 73 GLN B CA 1
ATOM 1552 C C . GLN B 1 73 ? -0.749 9.023 12.039 1 97.88 73 GLN B C 1
ATOM 1554 O O . GLN B 1 73 ? 0.15 8.195 12.195 1 97.88 73 GLN B O 1
ATOM 1559 N N . PRO B 1 74 ? -0.817 10.203 12.672 1 97.31 74 PRO B N 1
ATOM 1560 C CA . PRO B 1 74 ? 0.144 10.422 13.758 1 97.31 74 PRO B CA 1
ATOM 1561 C C . PRO B 1 74 ? -0.19 9.609 15.008 1 97.31 74 PRO B C 1
ATOM 1563 O O . PRO B 1 74 ? -1.352 9.258 15.227 1 97.31 74 PRO B O 1
ATOM 1566 N N . LEU B 1 75 ? 0.853 9.383 15.805 1 93.75 75 LEU B N 1
ATOM 1567 C CA . LEU B 1 75 ? 0.625 8.586 17.016 1 93.75 75 LEU B CA 1
ATOM 1568 C C . LEU B 1 75 ? 0.709 9.461 18.266 1 93.75 75 LEU B C 1
ATOM 1570 O O . LEU B 1 75 ? 0.106 9.141 19.281 1 93.75 75 LEU B O 1
ATOM 1574 N N . ASP B 1 76 ? 1.452 10.547 18.172 1 95.38 76 ASP B N 1
ATOM 1575 C CA . ASP B 1 76 ? 1.73 11.273 19.406 1 95.38 76 ASP B CA 1
ATOM 1576 C C . ASP B 1 76 ? 1.446 12.766 19.25 1 95.38 76 ASP B C 1
ATOM 1578 O O . ASP B 1 76 ? 1.996 13.594 19.969 1 95.38 76 ASP B O 1
ATOM 1582 N N . ARG B 1 77 ? 0.703 13.133 18.234 1 96.69 77 ARG B N 1
ATOM 1583 C CA . ARG B 1 77 ? 0.277 14.516 18 1 96.69 77 ARG B CA 1
ATOM 1584 C C . ARG B 1 77 ? -1.016 14.555 17.188 1 96.69 77 ARG B C 1
ATOM 1586 O O . ARG B 1 77 ? -1.531 13.516 16.781 1 96.69 77 ARG B O 1
ATOM 1593 N N . THR B 1 78 ? -1.483 15.758 16.969 1 95.25 78 THR B N 1
ATOM 1594 C CA . THR B 1 78 ? -2.721 15.906 16.219 1 95.25 78 THR B CA 1
ATOM 1595 C C . THR B 1 78 ? -2.459 15.781 14.719 1 95.25 78 THR B C 1
ATOM 1597 O O . THR B 1 78 ? -1.323 15.938 14.266 1 95.25 78 THR B O 1
ATOM 1600 N N . ARG B 1 79 ? -3.535 15.5 14.023 1 96.94 79 ARG B N 1
ATOM 1601 C CA . ARG B 1 79 ? -3.469 15.469 12.562 1 96.94 79 ARG B CA 1
ATOM 1602 C C . ARG B 1 79 ? -2.883 16.766 12.016 1 96.94 79 ARG B C 1
ATOM 1604 O O . ARG B 1 79 ? -2.002 16.734 11.156 1 96.94 79 ARG B O 1
ATOM 1611 N N . ASP B 1 80 ? -3.355 17.953 12.508 1 96 80 ASP B N 1
ATOM 1612 C CA . ASP B 1 80 ? -2.93 19.234 11.977 1 96 80 ASP B CA 1
ATOM 1613 C C . ASP B 1 80 ? -1.438 19.469 12.211 1 96 80 ASP B C 1
ATOM 1615 O O . ASP B 1 80 ? -0.732 19.953 11.336 1 96 80 ASP B O 1
ATOM 1619 N N . GLU B 1 81 ? -0.977 19.125 13.391 1 97.56 81 GLU B N 1
ATOM 1620 C CA . GLU B 1 81 ? 0.447 19.234 13.695 1 97.56 81 GLU B CA 1
ATOM 1621 C C . GLU B 1 81 ? 1.277 18.359 12.758 1 97.56 81 GLU B C 1
ATOM 1623 O O . GLU B 1 81 ? 2.354 18.75 12.32 1 97.56 81 GLU B O 1
ATOM 1628 N N . GLU B 1 82 ? 0.782 17.188 12.523 1 98.38 82 GLU B N 1
ATOM 1629 C CA . GLU B 1 82 ? 1.516 16.266 11.664 1 98.38 82 GLU B CA 1
ATOM 1630 C C . GLU B 1 82 ? 1.515 16.734 10.219 1 98.38 82 GLU B C 1
ATOM 1632 O O . GLU B 1 82 ? 2.504 16.562 9.5 1 98.38 82 GLU B O 1
ATOM 1637 N N . VAL B 1 83 ? 0.432 17.281 9.766 1 98.31 83 VAL B N 1
ATOM 1638 C CA . VAL B 1 83 ? 0.362 17.859 8.422 1 98.31 83 VAL B CA 1
ATOM 1639 C C . VAL B 1 83 ? 1.428 18.938 8.266 1 98.31 83 VAL B C 1
ATOM 1641 O O . VAL B 1 83 ? 2.152 18.969 7.266 1 98.31 83 VAL B O 1
ATOM 1644 N N . GLU B 1 84 ? 1.542 19.781 9.25 1 98.5 84 GLU B N 1
ATOM 1645 C CA . GLU B 1 84 ? 2.574 20.812 9.211 1 98.5 84 GLU B CA 1
ATOM 1646 C C . GLU B 1 84 ? 3.965 20.203 9.094 1 98.5 84 GLU B C 1
ATOM 1648 O O . GLU B 1 84 ? 4.789 20.672 8.305 1 98.5 84 GLU B O 1
ATOM 1653 N N . ARG B 1 85 ? 4.191 19.203 9.891 1 98.62 85 ARG B N 1
ATOM 1654 C CA . ARG B 1 85 ? 5.496 18.562 9.883 1 98.62 85 ARG B CA 1
ATOM 1655 C C . ARG B 1 85 ? 5.797 17.953 8.516 1 98.62 85 ARG B C 1
ATOM 1657 O O . ARG B 1 85 ? 6.895 18.125 7.98 1 98.62 85 ARG B O 1
ATOM 1664 N N . VAL B 1 86 ? 4.859 17.203 7.969 1 98.75 86 VAL B N 1
ATOM 1665 C CA . VAL B 1 86 ? 5.113 16.484 6.727 1 98.75 86 VAL B CA 1
ATOM 1666 C C . VAL B 1 86 ? 5.258 17.469 5.574 1 98.75 86 VAL B C 1
ATOM 1668 O O . VAL B 1 86 ? 6.039 17.234 4.645 1 98.75 86 VAL B O 1
ATOM 1671 N N . ILE B 1 87 ? 4.582 18.578 5.605 1 98.88 87 ILE B N 1
ATOM 1672 C CA . ILE B 1 87 ? 4.762 19.641 4.617 1 98.88 87 ILE B CA 1
ATOM 1673 C C . ILE B 1 87 ? 6.18 20.188 4.715 1 98.88 87 ILE B C 1
ATOM 1675 O O . ILE B 1 87 ? 6.836 20.422 3.693 1 98.88 87 ILE B O 1
ATOM 1679 N N . ALA B 1 88 ? 6.672 20.391 5.914 1 98.75 88 ALA B N 1
ATOM 1680 C CA . ALA B 1 88 ? 8.039 20.859 6.109 1 98.75 88 ALA B CA 1
ATOM 1681 C C . ALA B 1 88 ? 9.055 19.859 5.555 1 98.75 88 ALA B C 1
ATOM 1683 O O . ALA B 1 88 ? 10.156 20.25 5.164 1 98.75 88 ALA B O 1
ATOM 1684 N N . LEU B 1 89 ? 8.688 18.609 5.508 1 98.69 89 LEU B N 1
ATOM 1685 C CA . LEU B 1 89 ? 9.555 17.562 4.973 1 98.69 89 LEU B CA 1
ATOM 1686 C C . LEU B 1 89 ? 9.531 17.562 3.447 1 98.69 89 LEU B C 1
ATOM 1688 O O . LEU B 1 89 ? 10.383 16.953 2.807 1 98.69 89 LEU B O 1
ATOM 1692 N N . GLY B 1 90 ? 8.453 18.203 2.805 1 98.75 90 GLY B N 1
ATOM 1693 C CA . GLY B 1 90 ? 8.445 18.297 1.354 1 98.75 90 GLY B CA 1
ATOM 1694 C C . GLY B 1 90 ? 7.098 17.969 0.743 1 98.75 90 GLY B C 1
ATOM 1695 O O . GLY B 1 90 ? 6.93 18.031 -0.477 1 98.75 90 GLY B O 1
ATOM 1696 N N . ALA B 1 91 ? 6.098 17.625 1.564 1 98.88 91 ALA B N 1
ATOM 1697 C CA . ALA B 1 91 ? 4.758 17.344 1.053 1 98.88 91 ALA B CA 1
ATOM 1698 C C . ALA B 1 91 ? 4.035 18.625 0.67 1 98.88 91 ALA B C 1
ATOM 1700 O O . ALA B 1 91 ? 4.434 19.719 1.085 1 98.88 91 ALA B O 1
ATOM 1701 N N . THR B 1 92 ? 2.963 18.453 -0.134 1 98.75 92 THR B N 1
ATOM 1702 C CA . THR B 1 92 ? 2.107 19.578 -0.51 1 98.75 92 THR B CA 1
ATOM 1703 C C . THR B 1 92 ? 0.646 19.266 -0.195 1 98.75 92 THR B C 1
ATOM 1705 O O . THR B 1 92 ? 0.184 18.141 -0.397 1 98.75 92 THR B O 1
ATOM 1708 N N . LEU B 1 93 ? -0.083 20.266 0.224 1 98.69 93 LEU B N 1
ATOM 1709 C CA . LEU B 1 93 ? -1.508 20.125 0.507 1 98.69 93 LEU B CA 1
ATOM 1710 C C . LEU B 1 93 ? -2.316 20.094 -0.785 1 98.69 93 LEU B C 1
ATOM 1712 O O . LEU B 1 93 ? -2.184 20.969 -1.635 1 98.69 93 LEU B O 1
ATOM 1716 N N . LEU B 1 94 ? -3.115 19.109 -0.963 1 98.31 94 LEU B N 1
ATOM 1717 C CA . LEU B 1 94 ? -3.941 19 -2.16 1 98.31 94 LEU B CA 1
ATOM 1718 C C . LEU B 1 94 ? -5.398 19.312 -1.845 1 98.31 94 LEU B C 1
ATOM 1720 O O . LEU B 1 94 ? -6.07 20 -2.621 1 98.31 94 LEU B O 1
ATOM 1724 N N . ALA B 1 95 ? -5.902 18.781 -0.73 1 97.56 95 ALA B N 1
ATOM 1725 C CA . ALA B 1 95 ? -7.312 18.969 -0.402 1 97.56 95 ALA B CA 1
ATOM 1726 C C . ALA B 1 95 ? -7.559 18.781 1.092 1 97.56 95 ALA B C 1
ATOM 1728 O O . ALA B 1 95 ? -6.867 18 1.746 1 97.56 95 ALA B O 1
ATOM 1729 N N . ASP B 1 96 ? -8.492 19.453 1.594 1 96.44 96 ASP B N 1
ATOM 1730 C CA . ASP B 1 96 ? -8.992 19.328 2.959 1 96.44 96 ASP B CA 1
ATOM 1731 C C . ASP B 1 96 ? -10.375 18.688 2.982 1 96.44 96 ASP B C 1
ATOM 1733 O O . ASP B 1 96 ? -11.344 19.281 2.494 1 96.44 96 ASP B O 1
ATOM 1737 N N . ARG B 1 97 ? -10.383 17.438 3.523 1 94.94 97 ARG B N 1
ATOM 1738 C CA . ARG B 1 97 ? -11.625 16.672 3.531 1 94.94 97 ARG B CA 1
ATOM 1739 C C . ARG B 1 97 ? -12.172 16.531 4.949 1 94.94 97 ARG B C 1
ATOM 1741 O O . ARG B 1 97 ? -12.844 15.547 5.262 1 94.94 97 ARG B O 1
ATOM 1748 N N . ARG B 1 98 ? -11.883 17.234 5.926 1 88.5 98 ARG B N 1
ATOM 1749 C CA . ARG B 1 98 ? -12.328 17.172 7.316 1 88.5 98 ARG B CA 1
ATOM 1750 C C . ARG B 1 98 ? -13.82 17.484 7.422 1 88.5 98 ARG B C 1
ATOM 1752 O O . ARG B 1 98 ? -14.516 16.906 8.258 1 88.5 98 ARG B O 1
ATOM 1759 N N . GLY B 1 99 ? -14.375 18.203 6.613 1 72.62 99 GLY B N 1
ATOM 1760 C CA . GLY B 1 99 ? -15.719 18.719 6.816 1 72.62 99 GLY B CA 1
ATOM 1761 C C . GLY B 1 99 ? -15.953 19.234 8.227 1 72.62 99 GLY B C 1
ATOM 1762 O O . GLY B 1 99 ? -15.18 20.031 8.742 1 72.62 99 GLY B O 1
ATOM 1763 N N . ARG B 1 100 ? -16.969 18.875 8.93 1 64.19 100 ARG B N 1
ATOM 1764 C CA . ARG B 1 100 ? -17.328 19.266 10.289 1 64.19 100 ARG B CA 1
ATOM 1765 C C . ARG B 1 100 ? -16.781 18.281 11.312 1 64.19 100 ARG B C 1
ATOM 1767 O O . ARG B 1 100 ? -17.031 18.422 12.508 1 64.19 100 ARG B O 1
ATOM 1774 N N . GLY B 1 101 ? -15.805 17.266 10.875 1 66.94 101 GLY B N 1
ATOM 1775 C CA . GLY B 1 101 ? -15.484 16.234 11.836 1 66.94 101 GLY B CA 1
ATOM 1776 C C . GLY B 1 101 ? -14.117 15.617 11.617 1 66.94 101 GLY B C 1
ATOM 1777 O O . GLY B 1 101 ? -13.117 16.328 11.531 1 66.94 101 GLY B O 1
ATOM 1778 N N . GLN B 1 102 ? -13.906 14.258 11.648 1 76.69 102 GLN B N 1
ATOM 1779 C CA . GLN B 1 102 ? -12.742 13.383 11.742 1 76.69 102 GLN B CA 1
ATOM 1780 C C . GLN B 1 102 ? -12.086 13.195 10.375 1 76.69 102 GLN B C 1
ATOM 1782 O O . GLN B 1 102 ? -10.875 13.023 10.281 1 76.69 102 GLN B O 1
ATOM 1787 N N . GLY B 1 103 ? -12.719 13.516 9.414 1 91.25 103 GLY B N 1
ATOM 1788 C CA . GLY B 1 103 ? -12.242 13.414 8.039 1 91.25 103 GLY B CA 1
ATOM 1789 C C . GLY B 1 103 ? -10.727 13.32 7.941 1 91.25 103 GLY B C 1
ATOM 1790 O O . GLY B 1 103 ? -10.062 12.852 8.867 1 91.25 103 GLY B O 1
ATOM 1791 N N . TRP B 1 104 ? -10.156 13.719 6.789 1 96.81 104 TRP B N 1
ATOM 1792 C CA . TRP B 1 104 ? -8.734 13.547 6.516 1 96.81 104 TRP B CA 1
ATOM 1793 C C . TRP B 1 104 ? -8.211 14.664 5.613 1 96.81 104 TRP B C 1
ATOM 1795 O O . TRP B 1 104 ? -9 15.453 5.082 1 96.81 104 TRP B O 1
ATOM 1805 N N . ILE B 1 105 ? -6.914 14.805 5.562 1 98.12 105 ILE B N 1
ATOM 1806 C CA . ILE B 1 105 ? -6.227 15.742 4.684 1 98.12 105 ILE B CA 1
ATOM 1807 C C . ILE B 1 105 ? -5.527 14.977 3.559 1 98.12 105 ILE B C 1
ATOM 1809 O O . ILE B 1 105 ? -4.871 13.961 3.803 1 98.12 105 ILE B O 1
ATOM 1813 N N . VAL B 1 106 ? -5.75 15.406 2.344 1 98.62 106 VAL B N 1
ATOM 1814 C CA . VAL B 1 106 ? -5.078 14.805 1.196 1 98.62 106 VAL B CA 1
ATOM 1815 C C . VAL B 1 106 ? -3.811 15.586 0.869 1 98.62 106 VAL B C 1
ATOM 1817 O O . VAL B 1 106 ? -3.857 16.812 0.684 1 98.62 106 VAL B O 1
ATOM 1820 N N . LEU B 1 107 ? -2.693 14.922 0.813 1 98.88 107 LEU B N 1
ATOM 1821 C CA . LEU B 1 107 ? -1.398 15.516 0.508 1 98.88 107 LEU B CA 1
ATOM 1822 C C . LEU B 1 107 ? -0.741 14.812 -0.677 1 98.88 107 LEU B C 1
ATOM 1824 O O . LEU B 1 107 ? -1.198 13.758 -1.106 1 98.88 107 LEU B O 1
ATOM 1828 N N . ALA B 1 108 ? 0.253 15.445 -1.191 1 98.75 108 ALA B N 1
ATOM 1829 C CA . ALA B 1 108 ? 1.124 14.844 -2.197 1 98.75 108 ALA B CA 1
ATOM 1830 C C . ALA B 1 108 ? 2.562 14.758 -1.695 1 98.75 108 ALA B C 1
ATOM 1832 O O . ALA B 1 108 ? 3.064 15.688 -1.062 1 98.75 108 ALA B O 1
ATOM 1833 N N . ASP B 1 109 ? 3.201 13.633 -1.986 1 98.75 109 ASP B N 1
ATOM 1834 C CA . ASP B 1 109 ? 4.629 13.523 -1.699 1 98.75 109 ASP B CA 1
ATOM 1835 C C . ASP B 1 109 ? 5.453 14.328 -2.707 1 98.75 109 ASP B C 1
ATOM 1837 O O . ASP B 1 109 ? 4.895 14.969 -3.6 1 98.75 109 ASP B O 1
ATOM 1841 N N . PRO B 1 110 ? 6.766 14.398 -2.688 1 98.62 110 PRO B N 1
ATOM 1842 C CA . PRO B 1 110 ? 7.59 15.273 -3.525 1 98.62 110 PRO B CA 1
ATOM 1843 C C . PRO B 1 110 ? 7.453 14.961 -5.016 1 98.62 110 PRO B C 1
ATOM 1845 O O . PRO B 1 110 ? 7.863 15.766 -5.855 1 98.62 110 PRO B O 1
ATOM 1848 N N . GLU B 1 111 ? 6.871 13.781 -5.367 1 98.19 111 GLU B N 1
ATOM 1849 C CA . GLU B 1 111 ? 6.699 13.445 -6.777 1 98.19 111 GLU B CA 1
ATOM 1850 C C . GLU B 1 111 ? 5.234 13.508 -7.188 1 98.19 111 GLU B C 1
ATOM 1852 O O . GLU B 1 111 ? 4.867 13.055 -8.273 1 98.19 111 GLU B O 1
ATOM 1857 N N . GLY B 1 112 ? 4.406 13.898 -6.242 1 98 112 GLY B N 1
ATOM 1858 C CA . GLY B 1 112 ? 3.016 14.125 -6.602 1 98 112 GLY B CA 1
ATOM 1859 C C . GLY B 1 112 ? 2.107 12.961 -6.258 1 98 112 GLY B C 1
ATOM 1860 O O . GLY B 1 112 ? 0.908 13 -6.539 1 98 112 GLY B O 1
ATOM 1861 N N . ASN B 1 113 ? 2.621 11.883 -5.703 1 98.19 113 ASN B N 1
ATOM 1862 C CA . ASN B 1 113 ? 1.763 10.789 -5.262 1 98.19 113 ASN B CA 1
ATOM 1863 C C . ASN B 1 113 ? 0.862 11.219 -4.105 1 98.19 113 ASN B C 1
ATOM 1865 O O . ASN B 1 113 ? 1.336 11.781 -3.121 1 98.19 113 ASN B O 1
ATOM 1869 N N . GLU B 1 114 ? -0.327 10.891 -4.199 1 98.56 114 GLU B N 1
ATOM 1870 C CA . GLU B 1 114 ? -1.274 11.266 -3.154 1 98.56 114 GLU B CA 1
ATOM 1871 C C . GLU B 1 114 ? -1.157 10.344 -1.943 1 98.56 114 GLU B C 1
ATOM 1873 O O . GLU B 1 114 ? -0.941 9.141 -2.092 1 98.56 114 GLU B O 1
ATOM 1878 N N . PHE B 1 115 ? -1.317 10.898 -0.755 1 98.81 115 PHE B N 1
ATOM 1879 C CA . PHE B 1 115 ? -1.546 10.164 0.484 1 98.81 115 PHE B CA 1
ATOM 1880 C C . PHE B 1 115 ? -2.422 10.969 1.436 1 98.81 115 PHE B C 1
ATOM 1882 O O . PHE B 1 115 ? -2.596 12.18 1.257 1 98.81 115 PHE B O 1
ATOM 1889 N N . CYS B 1 116 ? -3.008 10.344 2.424 1 98.69 116 CYS B N 1
ATOM 1890 C CA . CYS B 1 116 ? -3.924 10.992 3.352 1 98.69 116 CYS B CA 1
ATOM 1891 C C . CYS B 1 116 ? -3.338 11.039 4.758 1 98.69 116 CYS B C 1
ATOM 1893 O O . CYS B 1 116 ? -2.607 10.133 5.16 1 98.69 116 CYS B O 1
ATOM 1895 N N . MET B 1 117 ? -3.652 12.07 5.41 1 98.38 117 MET B N 1
ATOM 1896 C CA . MET B 1 117 ? -3.383 12.164 6.84 1 98.38 117 MET B CA 1
ATOM 18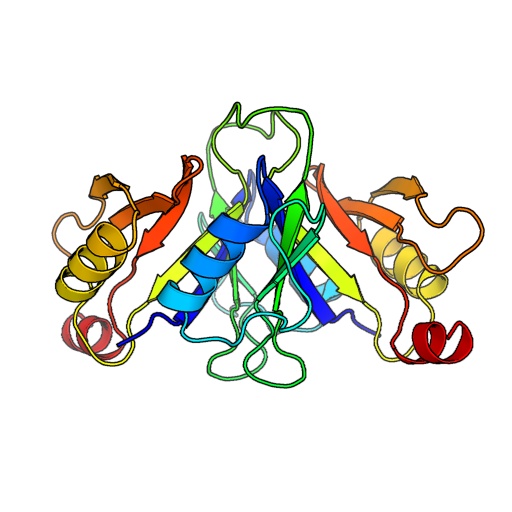97 C C . MET B 1 117 ? -4.676 12.117 7.645 1 98.38 117 MET B C 1
ATOM 1899 O O . MET B 1 117 ? -5.508 13.023 7.547 1 98.38 117 MET B O 1
ATOM 1903 N N . ASN B 1 118 ? -4.82 11.062 8.398 1 97.06 118 ASN B N 1
ATOM 1904 C CA . ASN B 1 118 ? -5.973 10.875 9.273 1 97.06 118 ASN B CA 1
ATOM 1905 C C . ASN B 1 118 ? -5.707 11.414 10.672 1 97.06 118 ASN B C 1
ATOM 1907 O O . ASN B 1 118 ? -4.586 11.82 10.984 1 97.06 118 ASN B O 1
ATOM 1911 N N . THR B 1 119 ? -6.773 11.422 11.492 1 95.75 119 THR B N 1
ATOM 1912 C CA . THR B 1 119 ? -6.613 11.828 12.883 1 95.75 119 THR B CA 1
ATOM 1913 C C . THR B 1 119 ? -5.789 10.805 13.656 1 95.75 119 THR B C 1
ATOM 1915 O O . THR B 1 119 ? -5.691 9.641 13.25 1 95.75 119 THR B O 1
ATOM 1918 N N . SER B 1 120 ? -5.254 11.289 14.781 1 95.44 120 SER B N 1
ATOM 1919 C CA . SER B 1 120 ? -4.625 10.352 15.711 1 95.44 120 SER B CA 1
ATOM 1920 C C . SER B 1 120 ? -5.668 9.492 16.422 1 95.44 120 SER B C 1
ATOM 1922 O O . SER B 1 120 ? -6.852 9.836 16.438 1 95.44 120 SER B O 1
ATOM 1924 N N . PRO B 1 121 ? -5.156 8.359 16.953 1 93 121 PRO B N 1
ATOM 1925 C CA . PRO B 1 121 ? -6.102 7.586 17.766 1 93 121 PRO B CA 1
ATOM 1926 C C . PRO B 1 121 ? -6.738 8.414 18.875 1 93 121 PRO B C 1
ATOM 1928 O O . PRO B 1 121 ? -7.93 8.266 19.156 1 93 121 PRO B O 1
ATOM 1931 N N . ALA B 1 122 ? -6.008 9.273 19.484 1 92.56 122 ALA B N 1
ATOM 1932 C CA . ALA B 1 122 ? -6.516 10.125 20.562 1 92.56 122 ALA B CA 1
ATOM 1933 C C . ALA B 1 122 ? -7.609 11.055 20.047 1 92.56 122 ALA B C 1
ATOM 1935 O O . ALA B 1 122 ? -8.625 11.258 20.719 1 92.56 122 ALA B O 1
ATOM 1936 N N . GLU B 1 123 ? -7.398 11.625 18.906 1 93 123 GLU B N 1
ATOM 1937 C CA . GLU B 1 123 ? -8.391 12.523 18.328 1 93 123 GLU B CA 1
ATOM 1938 C C . GLU B 1 123 ? -9.664 11.773 17.953 1 93 123 GLU B C 1
ATOM 1940 O O . GLU B 1 123 ? -10.766 12.328 18.047 1 93 123 GLU B O 1
ATOM 1945 N N . ARG B 1 124 ? -9.523 10.531 17.469 1 88.31 124 ARG B N 1
ATOM 1946 C CA . ARG B 1 124 ? -10.672 9.727 17.062 1 88.31 124 ARG B CA 1
ATOM 1947 C C . ARG B 1 124 ? -11.539 9.375 18.266 1 88.31 124 ARG B C 1
ATOM 1949 O O . ARG B 1 124 ? -12.766 9.328 18.172 1 88.31 124 ARG B O 1
ATOM 1956 N N . GLU B 1 125 ? -10.906 9.062 19.344 1 86.31 125 GLU B N 1
ATOM 1957 C CA . GLU B 1 125 ? -11.617 8.727 20.578 1 86.31 125 GLU B CA 1
ATOM 1958 C C . GLU B 1 125 ? -12.391 9.922 21.109 1 86.31 125 GLU B C 1
ATOM 1960 O O . GLU B 1 125 ? -13.453 9.766 21.719 1 86.31 125 GLU B O 1
ATOM 1965 N N . GLN B 1 126 ? -11.867 11.031 20.922 1 79.69 126 GLN B N 1
ATOM 1966 C CA . GLN B 1 126 ? -12.508 12.242 21.422 1 79.69 126 GLN B CA 1
ATOM 1967 C C . GLN B 1 126 ? -13.758 12.586 20.594 1 79.69 126 GLN B C 1
ATOM 1969 O O . GLN B 1 126 ? -14.688 13.211 21.109 1 79.69 126 GLN B O 1
ATOM 1974 N N . SER B 1 127 ? -13.719 12.133 19.312 1 69.94 127 SER B N 1
ATOM 1975 C CA . SER B 1 127 ? -14.844 12.469 18.438 1 69.94 127 SER B CA 1
ATOM 1976 C C . SER B 1 127 ? -15.922 11.398 18.484 1 69.94 127 SER B C 1
ATOM 1978 O O . SER B 1 127 ? -17.016 11.578 17.953 1 69.94 127 SER B O 1
ATOM 1980 N N . ALA B 1 128 ? -15.555 10.32 18.984 1 64.31 128 ALA B N 1
ATOM 1981 C CA . ALA B 1 128 ? -16.562 9.266 19.125 1 64.31 128 ALA B CA 1
ATOM 1982 C C . ALA B 1 128 ? -17.406 9.469 20.375 1 64.31 128 ALA B C 1
ATOM 1984 O O . ALA B 1 128 ? -16.922 10.008 21.375 1 64.31 128 ALA B O 1
#

Nearest PDB structures (foldseek):
  3g12-assembly1_B  TM=7.285E-01  e=9.235E-07  Bdellovibrio bacteriovorus HD100
  3g12-assembly1_A  TM=7.269E-01  e=2.652E-06  Bdellovibrio bacteriovorus HD100
  5uhj-assembly2_B-3  TM=6.625E-01  e=7.158E-06  Streptomyces sp. CB03234
  5ump-assembly1_B  TM=6.302E-01  e=1.706E-05  Streptomyces sp. CB03234
  5ujp-assembly1_B  TM=5.687E-01  e=5.548E-05  Streptomyces sp. CB03234

Radius of gyration: 17.84 Å; Cα contacts (8 Å, |Δi|>4): 608; chains: 2; bounding box: 46×44×39 Å

Foldseek 3Di:
DDDAAAEDEDEAAWAPLLQVLVCVLVVADWDPPDDGPDQKTWRHAPDPSGHTYMYGYDPDADDDADPDEAEDEDAPDWLVVSVVVSVVSQKAWDDDDQPPHFGWTWIAHNRGHIYIYTTYPVRVVVRD/DDDAAAEDEDEAAWAPLLQVLVCVLVVADWDPPDDGPDQKTWRHDPDPSGHTYMYGYDPDADDDADPDEEEDEDAPDWLVVSVVVSVVSQKAWDDDDQPPHFGWTWIAHNRGHIYIYTTYPVRVVVRD